Protein AF-A9U7G7-F1 (afdb_monomer_lite)

Foldseek 3Di:
DVVVQVPDPDNDQEEEADQDDDPDPHHYDHDDPCLVPPPVVVVVVVVVVVVLLCCQQPPVCVVVVLQPCNPCVLDPDPSNLVSCAVVNDDPVDDLVPCPVRYDPVSNVVVCVVVVHDDDDDDDDDDPPPPPDPDDDDDDDPQPPPDADAFDKFKWAFQAADPPQWTFIATPNHTDIAHEPDDDDHRDIFIWGWHDQDPVRGIYTYGDDPDPPDDDPPCVVVVVVPDDDDPDDDDDDDDDD

Secondary structure (DSSP, 8-state):
-HHHHHT-SS--S-EEEES---SSSS-EEEETTHHHH-HHHHHHHHHHHHHHHHHIIIIIHHHSGGG-HHHHTT---HHHHHHHHHH---TTS-GGGGGGTS-HHHHHHHHHHTT-----------GGGGS--S------------PPTT-EEEEEEEEE-STTEEEEEETTEEEEEEESS---TT-EEEEEEPPPPTTS--EEEEPP--S------HHHHHTTT---------------

Radius of gyration: 27.21 Å; chains: 1; bounding box: 77×76×52 Å

InterPro domains:
  IPR012337 Ribonuclease H-like superfamily [SSF53098] (1-97)
  IPR022898 Ribonuclease HII [cd07182] (1-98)
  IPR024567 Ribonuclease HII/HIII domain [PF01351] (1-97)
  IPR024567 Ribonuclease HII/HIII domain [PS51975] (1-109)
  IPR036397 Ribonuclease H superfamily [G3DSA:3.30.420.10] (1-129)

Organism: Physcomitrium patens (NCBI:txid3218)

Sequence (240 aa):
MKQAVESLGVRPCHLLVDAETVDLDFPQTAIIHGDAVSQSIGAASILAKVTRDRLCKEIWDLHYPAYGIAVHKGYATRHHRSMLIEHGPSPLHRRSFLGKILPEEQLALTTEKLGLKRAEAVTTMNIGSLIKLIGDVQPAASRTLELRPGQTVRAQVVELMGDNEALLQIGGTQLVAKLETPLKQGQTAVLQVQSETADGKLVLKRQEPGKTASEPTDEVWKSLGLKFGVGGKEQAGQAL

pLDDT: mean 71.06, std 24.43, range [27.16, 98.25]

Structure (mmCIF, N/CA/C/O backbone):
data_AF-A9U7G7-F1
#
_entry.id   AF-A9U7G7-F1
#
loop_
_atom_site.group_PDB
_atom_site.id
_atom_site.type_symbol
_atom_site.label_atom_id
_atom_site.label_alt_id
_atom_site.label_comp_id
_atom_site.label_asym_id
_atom_site.label_entity_id
_atom_site.label_seq_id
_atom_site.pdbx_PDB_ins_code
_atom_site.Cartn_x
_atom_site.Cartn_y
_atom_site.Cartn_z
_atom_site.occupancy
_atom_site.B_iso_or_equiv
_atom_site.auth_seq_id
_atom_site.auth_comp_id
_atom_site.auth_asym_id
_atom_site.auth_atom_id
_atom_site.pdbx_PDB_model_num
ATOM 1 N N . MET A 1 1 ? -12.297 5.042 4.469 1.00 94.44 1 MET A N 1
ATOM 2 C CA . MET A 1 1 ? -12.859 4.571 5.754 1.00 94.44 1 MET A CA 1
ATOM 3 C C . MET A 1 1 ? -14.251 5.135 5.992 1.00 94.44 1 MET A C 1
ATOM 5 O O . MET A 1 1 ? -15.166 4.332 6.046 1.00 94.44 1 MET A O 1
ATOM 9 N N . LYS A 1 2 ? -14.442 6.465 6.008 1.00 96.12 2 LYS A N 1
ATOM 10 C CA . LYS A 1 2 ? -15.763 7.123 6.122 1.00 96.12 2 LYS A CA 1
ATOM 11 C C . LYS A 1 2 ? -16.870 6.482 5.268 1.00 96.12 2 LYS A C 1
ATOM 13 O O . LYS A 1 2 ? -17.799 5.908 5.816 1.00 96.12 2 LYS A O 1
ATOM 18 N N . GLN A 1 3 ? -16.667 6.435 3.949 1.00 97.12 3 GLN A N 1
ATOM 19 C CA . GLN A 1 3 ? -17.601 5.805 3.002 1.00 97.12 3 GLN A CA 1
ATOM 20 C C . GLN A 1 3 ? -17.930 4.337 3.327 1.00 97.12 3 GLN A C 1
ATOM 22 O O . GLN A 1 3 ? -19.044 3.890 3.090 1.00 97.12 3 GLN A O 1
ATOM 27 N N . ALA A 1 4 ? -16.973 3.575 3.871 1.00 95.81 4 ALA A N 1
ATOM 28 C CA . ALA A 1 4 ? -17.207 2.177 4.226 1.00 95.81 4 ALA A CA 1
ATOM 29 C C . ALA A 1 4 ? -18.158 2.066 5.426 1.00 95.81 4 ALA A C 1
ATOM 31 O O . ALA A 1 4 ? -19.065 1.242 5.405 1.00 95.81 4 ALA A O 1
ATOM 32 N N . VAL A 1 5 ? -17.991 2.932 6.431 1.00 95.75 5 VAL A N 1
ATOM 33 C CA . VAL A 1 5 ? -18.887 2.999 7.595 1.00 95.75 5 VAL A CA 1
ATOM 34 C C . VAL A 1 5 ? -20.279 3.482 7.184 1.00 95.75 5 VAL A C 1
ATOM 36 O O . VAL A 1 5 ? -21.268 2.877 7.579 1.00 95.75 5 VAL A O 1
ATOM 39 N N . GLU A 1 6 ? -20.362 4.518 6.346 1.00 95.50 6 GLU A N 1
ATOM 40 C CA . GLU A 1 6 ? -21.634 5.055 5.833 1.00 95.50 6 GLU A CA 1
ATOM 41 C C . GLU A 1 6 ? -22.407 4.039 4.975 1.00 95.50 6 GLU A C 1
ATOM 43 O O . GLU A 1 6 ? -23.629 4.107 4.896 1.00 95.50 6 GLU A O 1
ATOM 48 N N . SER A 1 7 ? -21.712 3.077 4.359 1.00 96.12 7 SER A N 1
ATOM 49 C CA . SER A 1 7 ? -22.328 2.014 3.555 1.00 96.12 7 SER A CA 1
ATOM 50 C C . SER A 1 7 ? -22.847 0.816 4.360 1.00 96.12 7 SER A C 1
ATOM 52 O O . SER A 1 7 ? -23.431 -0.102 3.782 1.00 96.12 7 SER A O 1
ATOM 54 N N . LEU A 1 8 ? -22.621 0.777 5.678 1.00 95.38 8 LEU A N 1
ATOM 55 C CA . LEU A 1 8 ? -23.088 -0.329 6.510 1.00 95.38 8 LEU A CA 1
ATOM 56 C C . LEU A 1 8 ? -24.616 -0.310 6.622 1.00 95.38 8 LEU A C 1
ATOM 58 O O . LEU A 1 8 ? -25.218 0.702 6.966 1.00 95.38 8 LEU A O 1
ATOM 62 N N . GLY A 1 9 ? -25.247 -1.471 6.431 1.00 95.81 9 GLY A N 1
ATOM 63 C CA . GLY A 1 9 ? -26.685 -1.645 6.686 1.00 95.81 9 GLY A CA 1
ATOM 64 C C . GLY A 1 9 ? -27.063 -1.605 8.173 1.00 95.81 9 GLY A C 1
ATOM 65 O O . GLY A 1 9 ? -28.240 -1.661 8.514 1.00 95.81 9 GLY A O 1
ATOM 66 N N . VAL A 1 10 ? -26.071 -1.526 9.062 1.00 95.00 10 VAL A N 1
ATOM 67 C CA . VAL A 1 10 ? -26.237 -1.446 10.513 1.00 95.00 10 VAL A CA 1
ATOM 68 C C . VAL A 1 10 ? -25.463 -0.252 11.050 1.00 95.00 10 VAL A C 1
ATOM 70 O O . VAL A 1 10 ? -24.339 0.012 10.622 1.00 95.00 10 VAL A O 1
ATOM 73 N N . ARG A 1 11 ? -26.049 0.460 12.017 1.00 94.44 11 ARG A N 1
ATOM 74 C CA . ARG A 1 11 ? -25.380 1.579 12.683 1.00 94.44 11 ARG A CA 1
ATOM 75 C C . ARG A 1 11 ? -24.438 1.038 13.766 1.00 94.44 11 ARG A C 1
ATOM 77 O O . ARG A 1 11 ? -24.929 0.428 14.716 1.00 94.44 11 ARG A O 1
ATOM 84 N N . PRO A 1 12 ? -23.116 1.249 13.666 1.00 95.38 12 PRO A N 1
ATOM 85 C CA . PRO A 1 12 ? -22.193 0.817 14.707 1.00 95.38 12 PRO A CA 1
ATOM 86 C C . PRO A 1 12 ? -22.369 1.657 15.978 1.00 95.38 12 PRO A C 1
ATOM 88 O O . PRO A 1 12 ? -22.630 2.858 15.910 1.00 95.38 12 PRO A O 1
ATOM 91 N N . CYS A 1 13 ? -22.192 1.033 17.143 1.00 96.81 13 CYS A N 1
ATOM 92 C CA . CYS A 1 13 ? -22.158 1.746 18.426 1.00 96.81 13 CYS A CA 1
ATOM 93 C C . CYS A 1 13 ? -20.772 2.340 18.724 1.00 96.81 13 CYS A C 1
ATOM 95 O O . CYS A 1 13 ? -20.675 3.333 19.437 1.00 96.81 13 CYS A O 1
ATOM 97 N N . HIS A 1 14 ? -19.711 1.719 18.196 1.00 97.44 14 HIS A N 1
ATOM 98 C CA . HIS A 1 14 ? -18.318 2.118 18.400 1.00 97.44 14 HIS A CA 1
ATOM 99 C C . HIS A 1 14 ? -17.458 1.655 17.217 1.00 97.44 14 HIS A C 1
ATOM 101 O O . HIS A 1 14 ? -17.723 0.595 16.645 1.00 97.44 14 HIS A O 1
ATOM 107 N N . LEU A 1 15 ? -16.423 2.415 16.862 1.00 97.81 15 LEU A N 1
ATOM 108 C CA . LEU A 1 15 ? -15.467 2.083 15.803 1.00 97.81 15 LEU A CA 1
ATOM 109 C C . LEU A 1 15 ? -14.104 1.717 16.398 1.00 97.81 15 LEU A C 1
ATOM 111 O O . LEU A 1 15 ? -13.528 2.482 17.167 1.00 97.81 15 LEU A O 1
ATOM 115 N N . LEU A 1 16 ? -13.561 0.564 16.011 1.00 97.94 16 LEU A N 1
ATOM 116 C CA . LEU A 1 16 ? -12.154 0.228 16.243 1.00 97.94 16 LEU A CA 1
ATOM 117 C C . LEU A 1 16 ? -11.405 0.443 14.929 1.00 97.94 16 LEU A C 1
ATOM 119 O O . LEU A 1 16 ? -11.769 -0.160 13.918 1.00 97.94 16 LEU A O 1
ATOM 123 N N . VAL A 1 17 ? -10.400 1.315 14.932 1.00 97.69 17 VAL A N 1
ATOM 124 C CA . VAL A 1 17 ? -9.714 1.768 13.715 1.00 97.69 17 VAL A CA 1
ATOM 125 C C . VAL A 1 17 ? -8.216 1.526 13.856 1.00 97.69 17 VAL A C 1
ATOM 127 O O . VAL A 1 17 ? -7.639 1.787 14.908 1.00 97.69 17 VAL A O 1
ATOM 130 N N . ASP A 1 18 ? -7.583 1.008 12.807 1.00 97.56 18 ASP A N 1
ATOM 131 C CA . ASP A 1 18 ? -6.142 0.757 12.807 1.00 97.56 18 ASP A CA 1
ATOM 132 C C . ASP A 1 18 ? -5.365 2.072 12.656 1.00 97.56 18 ASP A C 1
ATOM 134 O O . ASP A 1 18 ? -5.430 2.715 11.610 1.00 97.56 18 ASP A O 1
ATOM 138 N N . ALA A 1 19 ? -4.676 2.465 13.729 1.00 95.00 19 ALA A N 1
ATOM 139 C CA . ALA A 1 19 ? -3.770 3.611 13.846 1.00 95.00 19 ALA A CA 1
ATOM 140 C C . ALA A 1 19 ? -4.300 4.990 13.386 1.00 95.00 19 ALA A C 1
ATOM 142 O O . ALA A 1 19 ? -3.508 5.914 13.226 1.00 95.00 19 ALA A O 1
ATOM 143 N N . GLU A 1 20 ? -5.611 5.156 13.198 1.00 95.06 20 GLU A N 1
ATOM 144 C CA . GLU A 1 20 ? -6.203 6.357 12.595 1.00 95.06 20 GLU A CA 1
ATOM 145 C C . GLU A 1 20 ? -7.554 6.728 13.219 1.00 95.06 20 GLU A C 1
ATOM 147 O O . GLU A 1 20 ? -8.201 5.918 13.885 1.00 95.06 20 GLU A O 1
ATOM 152 N N . THR A 1 21 ? -8.007 7.951 12.940 1.00 95.12 21 THR A N 1
ATOM 153 C CA . THR A 1 21 ? -9.336 8.461 13.313 1.00 95.12 21 THR A CA 1
ATOM 154 C C . THR A 1 21 ? -10.136 8.756 12.047 1.00 95.12 21 THR A C 1
ATOM 156 O O . THR A 1 21 ? -9.613 9.294 11.070 1.00 95.12 21 THR A O 1
ATOM 159 N N . VAL A 1 22 ? -11.424 8.416 12.040 1.00 95.62 22 VAL A N 1
ATOM 160 C CA . VAL A 1 22 ? -12.326 8.688 10.916 1.00 95.62 22 VAL A CA 1
ATOM 161 C C . VAL A 1 22 ? -13.169 9.923 11.225 1.00 95.62 22 VAL A C 1
ATOM 163 O O . VAL A 1 22 ? -13.717 10.041 12.318 1.00 95.62 22 VAL A O 1
ATOM 166 N N . ASP A 1 23 ? -13.301 10.822 10.246 1.00 96.06 23 ASP A N 1
ATOM 167 C CA . ASP A 1 23 ? -14.162 12.014 10.310 1.00 96.06 23 ASP A CA 1
ATOM 168 C C . ASP A 1 23 ? -15.658 11.642 10.252 1.00 96.06 23 ASP A C 1
ATOM 170 O O . ASP A 1 23 ? -16.335 11.773 9.224 1.00 96.06 23 ASP A O 1
ATOM 174 N N . LEU A 1 24 ? -16.141 11.080 11.357 1.00 95.00 24 LEU A N 1
ATOM 175 C CA . LEU A 1 24 ? -17.515 10.673 11.604 1.00 95.00 24 LEU A CA 1
ATOM 176 C C . LEU A 1 24 ? -17.861 10.867 13.082 1.00 95.00 24 LEU A C 1
ATOM 178 O O . LEU A 1 24 ? -17.028 10.648 13.961 1.00 95.00 24 LEU A O 1
ATOM 182 N N . ASP A 1 25 ? -19.126 11.187 13.342 1.00 94.12 25 ASP A N 1
ATOM 183 C CA . ASP A 1 25 ? -19.669 11.338 14.692 1.00 94.12 25 ASP A CA 1
ATOM 184 C C . ASP A 1 25 ? -20.064 9.974 15.293 1.00 94.12 25 ASP A C 1
ATOM 186 O O . ASP A 1 25 ? -21.238 9.637 15.466 1.00 94.12 25 ASP A O 1
ATOM 190 N N . PHE A 1 26 ? -19.053 9.137 15.536 1.00 95.00 26 PHE A N 1
ATOM 191 C CA . PHE A 1 26 ? -19.177 7.886 16.279 1.00 95.00 26 PHE A CA 1
ATOM 192 C C . PHE A 1 26 ? -18.112 7.817 17.374 1.00 95.00 26 PHE A C 1
ATOM 194 O O . PHE A 1 26 ? -16.972 8.239 17.148 1.00 95.00 26 PHE A O 1
ATOM 201 N N . PRO A 1 27 ? -18.429 7.201 18.528 1.00 97.62 27 PRO A N 1
ATOM 202 C CA . PRO A 1 27 ? -17.408 6.758 19.465 1.00 97.62 27 PRO A CA 1
ATOM 203 C C . PRO A 1 27 ? -16.374 5.898 18.734 1.00 97.62 27 PRO A C 1
ATOM 205 O O . PRO A 1 27 ? -16.735 4.969 18.008 1.00 97.62 27 PRO A O 1
ATOM 208 N N . GLN A 1 28 ? -15.093 6.227 18.880 1.00 97.88 28 GLN A N 1
ATOM 209 C CA . GLN A 1 28 ? -14.031 5.540 18.154 1.00 97.88 28 GLN A CA 1
ATOM 210 C C . GLN A 1 28 ? -12.755 5.401 18.977 1.00 97.88 28 GLN A C 1
ATOM 212 O O . GLN A 1 28 ? -12.435 6.240 19.818 1.00 97.88 28 GLN A O 1
ATOM 217 N N . THR A 1 29 ? -12.023 4.320 18.724 1.00 97.94 29 THR A N 1
ATOM 218 C CA . THR A 1 29 ? -10.725 4.034 19.333 1.00 97.94 29 THR A CA 1
ATOM 219 C C . THR A 1 29 ? -9.731 3.670 18.241 1.00 97.94 29 THR A C 1
ATOM 221 O O . THR A 1 29 ? -9.904 2.664 17.550 1.00 97.94 29 THR A O 1
ATOM 224 N N . ALA A 1 30 ? -8.685 4.486 18.115 1.00 97.62 30 ALA A N 1
ATOM 225 C CA . ALA A 1 30 ? -7.526 4.178 17.292 1.00 97.62 30 ALA A CA 1
ATOM 226 C C . ALA A 1 30 ? -6.633 3.170 18.029 1.00 97.62 30 ALA A C 1
ATOM 228 O O . ALA A 1 30 ? -6.291 3.368 19.196 1.00 97.62 30 ALA A O 1
ATOM 229 N N . ILE A 1 31 ? -6.261 2.085 17.355 1.00 97.50 31 ILE A N 1
ATOM 230 C CA . ILE A 1 31 ? -5.427 1.016 17.904 1.00 97.50 31 ILE A CA 1
ATOM 231 C C . ILE A 1 31 ? -4.201 0.866 17.013 1.00 97.50 31 ILE A C 1
ATOM 233 O O . ILE A 1 31 ? -4.330 0.577 15.829 1.00 97.50 31 ILE A O 1
ATOM 237 N N . ILE A 1 32 ? -3.012 1.061 17.577 1.00 96.94 32 ILE A N 1
ATOM 238 C CA . ILE A 1 32 ? -1.748 0.837 16.868 1.00 96.94 32 ILE A CA 1
ATOM 239 C C . ILE A 1 32 ? -1.571 -0.670 16.653 1.00 96.94 32 ILE A C 1
ATOM 241 O O . ILE A 1 32 ? -1.710 -1.434 17.608 1.00 96.94 32 ILE A O 1
ATOM 245 N N . HIS A 1 33 ? -1.250 -1.086 15.422 1.00 95.56 33 HIS A N 1
ATOM 246 C CA . HIS A 1 33 ? -1.197 -2.504 15.032 1.00 95.56 33 HIS A CA 1
ATOM 247 C C . HIS A 1 33 ? -2.520 -3.224 15.327 1.00 95.56 33 HIS A C 1
ATOM 249 O O . HIS A 1 33 ? -2.549 -4.332 15.869 1.00 95.56 33 HIS A O 1
ATOM 255 N N . GLY A 1 34 ? -3.633 -2.553 15.019 1.00 95.88 34 GLY A N 1
ATOM 256 C CA . GLY A 1 34 ? -4.974 -3.003 15.362 1.00 95.88 34 GLY A CA 1
ATOM 257 C C . GLY A 1 34 ? -5.314 -4.365 14.765 1.00 95.88 34 GLY A C 1
ATOM 258 O O . GLY A 1 34 ? -6.037 -5.143 15.383 1.00 95.88 34 GLY A O 1
ATOM 259 N N . ASP A 1 35 ? -4.760 -4.682 13.599 1.00 96.06 35 ASP A N 1
ATOM 260 C CA . ASP A 1 35 ? -4.931 -5.958 12.908 1.00 96.06 35 ASP A CA 1
ATOM 261 C C . ASP A 1 35 ? -4.357 -7.160 13.675 1.00 96.06 35 ASP A C 1
ATOM 263 O O . ASP A 1 35 ? -4.907 -8.258 13.583 1.00 96.06 35 ASP A O 1
ATOM 267 N N . ALA A 1 36 ? -3.306 -6.956 14.471 1.00 96.44 36 ALA A N 1
ATOM 268 C CA . ALA A 1 36 ? -2.686 -7.991 15.293 1.00 96.44 36 ALA A CA 1
ATOM 269 C C . ALA A 1 36 ? -3.409 -8.226 16.631 1.00 96.44 36 ALA A C 1
ATOM 271 O O . ALA A 1 36 ? -3.267 -9.296 17.223 1.00 96.44 36 ALA A O 1
ATOM 272 N N . VAL A 1 37 ? -4.169 -7.241 17.122 1.00 95.88 37 VAL A N 1
ATOM 273 C CA . VAL A 1 37 ? -4.748 -7.261 18.481 1.00 95.88 37 VAL A CA 1
ATOM 274 C C . VAL A 1 37 ? -6.277 -7.303 18.513 1.00 95.88 37 VAL A C 1
ATOM 276 O O . VAL A 1 37 ? -6.856 -7.742 19.503 1.00 95.88 37 VAL A O 1
ATOM 279 N N . SER A 1 38 ? -6.954 -6.874 17.446 1.00 97.94 38 SER A N 1
ATOM 280 C CA . SER A 1 38 ? -8.414 -6.851 17.342 1.00 97.94 38 SER A CA 1
ATOM 281 C C . SER A 1 38 ? -8.884 -7.753 16.211 1.00 97.94 38 SER A C 1
ATOM 283 O O . SER A 1 38 ? -8.572 -7.527 15.043 1.00 97.94 38 SER A O 1
ATOM 285 N N . GLN A 1 39 ? -9.715 -8.743 16.544 1.00 98.12 39 GLN A N 1
ATOM 286 C CA . GLN A 1 39 ? -10.292 -9.659 15.555 1.00 98.12 39 GLN A CA 1
ATOM 287 C C . GLN A 1 39 ? -11.123 -8.917 14.499 1.00 98.12 39 GLN A C 1
ATOM 289 O O . GLN A 1 39 ? -11.057 -9.256 13.319 1.00 98.12 39 GLN A O 1
ATOM 294 N N . SER A 1 40 ? -11.860 -7.875 14.897 1.00 97.31 40 SER A N 1
ATOM 295 C CA . SER A 1 40 ? -12.667 -7.067 13.976 1.00 97.31 40 SER A CA 1
ATOM 296 C C . SER A 1 40 ? -11.800 -6.280 12.992 1.00 97.31 40 SER A C 1
ATOM 298 O O . SER A 1 40 ? -12.120 -6.230 11.804 1.00 97.31 40 SER A O 1
ATOM 300 N N . ILE A 1 41 ? -10.685 -5.703 13.460 1.00 98.12 41 ILE A N 1
ATOM 301 C CA . ILE A 1 41 ? -9.737 -5.000 12.583 1.00 98.12 41 ILE A CA 1
ATOM 302 C C . ILE A 1 41 ? -9.037 -6.008 11.667 1.00 98.12 41 ILE A C 1
ATOM 304 O O . ILE A 1 41 ? -8.998 -5.797 10.458 1.00 98.12 41 ILE A O 1
ATOM 308 N N . GLY A 1 42 ? -8.567 -7.139 12.201 1.00 98.12 42 GLY A N 1
ATOM 309 C CA . GLY A 1 42 ? -7.952 -8.205 11.408 1.00 98.12 42 GLY A CA 1
ATOM 310 C C . GLY A 1 42 ? -8.875 -8.720 10.296 1.00 98.12 42 GLY A C 1
ATOM 311 O O . GLY A 1 42 ? -8.460 -8.827 9.140 1.00 98.12 42 GLY A O 1
ATOM 312 N N . ALA A 1 43 ? -10.155 -8.956 10.603 1.00 98.19 43 ALA A N 1
ATOM 313 C CA . ALA A 1 43 ? -11.157 -9.348 9.613 1.00 98.19 43 ALA A CA 1
ATOM 314 C C . ALA A 1 43 ? -11.349 -8.276 8.523 1.00 98.19 43 ALA A C 1
ATOM 316 O O . ALA A 1 43 ? -11.353 -8.600 7.332 1.00 98.19 43 ALA A O 1
ATOM 317 N N . ALA A 1 44 ? -11.448 -6.998 8.904 1.00 97.31 44 ALA A N 1
ATOM 318 C CA . ALA A 1 44 ? -11.553 -5.891 7.955 1.00 97.31 44 ALA A CA 1
ATOM 319 C C . ALA A 1 44 ? -10.310 -5.779 7.049 1.00 97.31 44 ALA A C 1
ATOM 321 O O . ALA A 1 44 ? -10.450 -5.604 5.835 1.00 97.31 44 ALA A O 1
ATOM 322 N N . SER A 1 45 ? -9.105 -5.952 7.601 1.00 97.94 45 SER A N 1
ATOM 323 C CA . SER A 1 45 ? -7.838 -5.932 6.858 1.00 97.94 45 SER A CA 1
ATOM 324 C C . SER A 1 45 ? -7.754 -7.052 5.819 1.00 97.94 45 SER A C 1
ATOM 326 O O . SER A 1 45 ? -7.359 -6.803 4.674 1.00 97.94 45 SER A O 1
ATOM 328 N N . ILE A 1 46 ? -8.192 -8.269 6.164 1.00 98.19 46 ILE A N 1
ATOM 329 C CA . ILE A 1 46 ? -8.263 -9.399 5.223 1.00 98.19 46 ILE A CA 1
ATOM 330 C C . ILE A 1 46 ? -9.226 -9.079 4.078 1.00 98.19 46 ILE A C 1
ATOM 332 O O . ILE A 1 46 ? -8.850 -9.201 2.909 1.00 98.19 46 ILE A O 1
ATOM 336 N N . LEU A 1 47 ? -10.445 -8.625 4.392 1.00 97.94 47 LEU A N 1
ATOM 337 C CA . LEU A 1 47 ? -11.444 -8.274 3.379 1.00 97.94 47 LEU A CA 1
ATOM 338 C C . LEU A 1 47 ? -10.931 -7.177 2.442 1.00 97.94 47 LEU A C 1
ATOM 340 O O . LEU A 1 47 ? -11.035 -7.314 1.220 1.00 97.94 47 LEU A O 1
ATOM 344 N N . ALA A 1 48 ? -10.323 -6.124 2.989 1.00 97.19 48 ALA A N 1
ATOM 345 C CA . ALA A 1 48 ? -9.750 -5.039 2.204 1.00 97.19 48 ALA A CA 1
ATOM 346 C C . ALA A 1 48 ? -8.628 -5.537 1.277 1.00 97.19 48 ALA A C 1
ATOM 348 O O . ALA A 1 48 ? -8.624 -5.223 0.083 1.00 97.19 48 ALA A O 1
ATOM 349 N N . LYS A 1 49 ? -7.697 -6.352 1.792 1.00 97.44 49 LYS A N 1
ATOM 350 C CA . LYS A 1 49 ? -6.565 -6.882 1.020 1.00 97.44 49 LYS A CA 1
ATOM 351 C C . LYS A 1 49 ? -7.018 -7.800 -0.108 1.00 97.44 49 LYS A C 1
ATOM 353 O O . LYS A 1 49 ? -6.603 -7.595 -1.249 1.00 97.44 49 LYS A O 1
ATOM 358 N N . VAL A 1 50 ? -7.861 -8.785 0.201 1.00 98.25 50 VAL A N 1
ATOM 359 C CA . VAL A 1 50 ? -8.359 -9.766 -0.775 1.00 98.25 50 VAL A CA 1
ATOM 360 C C . VAL A 1 50 ? -9.159 -9.062 -1.866 1.00 98.25 50 VAL A C 1
ATOM 362 O O . VAL A 1 50 ? -8.934 -9.314 -3.049 1.00 98.25 50 VAL A O 1
ATOM 365 N N . THR A 1 51 ? -10.028 -8.122 -1.487 1.00 97.81 51 THR A N 1
ATOM 366 C CA . THR A 1 51 ? -10.818 -7.340 -2.446 1.00 97.81 51 THR A CA 1
ATOM 367 C C . THR A 1 51 ? -9.915 -6.511 -3.355 1.00 97.81 51 THR A C 1
ATOM 369 O O . THR A 1 51 ? -10.037 -6.592 -4.576 1.00 97.81 51 THR A O 1
ATOM 372 N N . ARG A 1 52 ? -8.951 -5.766 -2.797 1.00 98.00 52 ARG A N 1
ATOM 373 C CA . ARG A 1 52 ? -8.008 -4.963 -3.591 1.00 98.00 52 ARG A CA 1
ATOM 374 C C . ARG A 1 52 ? -7.202 -5.826 -4.557 1.00 98.00 52 ARG A C 1
ATOM 376 O O . ARG A 1 52 ? -7.046 -5.472 -5.720 1.00 98.00 52 ARG A O 1
ATOM 383 N N . ASP A 1 53 ? -6.673 -6.948 -4.087 1.00 97.88 53 ASP A N 1
ATOM 384 C CA . ASP A 1 53 ? -5.841 -7.821 -4.910 1.00 97.88 53 ASP A CA 1
ATOM 385 C C . ASP A 1 53 ? -6.625 -8.485 -6.047 1.00 97.88 53 ASP A C 1
ATOM 387 O O . ASP A 1 53 ? -6.043 -8.701 -7.118 1.00 97.88 53 ASP A O 1
ATOM 391 N N . ARG A 1 54 ? -7.919 -8.765 -5.824 1.00 97.94 54 ARG A N 1
ATOM 392 C CA . ARG A 1 54 ? -8.865 -9.207 -6.853 1.00 97.94 54 ARG A CA 1
ATOM 393 C C . ARG A 1 54 ? -9.086 -8.115 -7.896 1.00 97.94 54 ARG A C 1
ATOM 395 O O . ARG A 1 54 ? -8.878 -8.381 -9.073 1.00 97.94 54 ARG A O 1
ATOM 402 N N . LEU A 1 55 ? -9.390 -6.881 -7.478 1.00 97.00 55 LEU A N 1
ATOM 403 C CA . LEU A 1 55 ? -9.550 -5.735 -8.390 1.00 97.00 55 LEU A CA 1
ATOM 404 C C . LEU A 1 55 ? -8.298 -5.501 -9.245 1.00 97.00 55 LEU A C 1
ATOM 406 O O . LEU A 1 55 ? -8.410 -5.311 -10.455 1.00 97.00 55 LEU A O 1
ATOM 410 N N . CYS A 1 56 ? -7.108 -5.584 -8.639 1.00 96.50 56 CYS A N 1
ATOM 411 C CA . CYS A 1 56 ? -5.841 -5.499 -9.362 1.00 96.50 56 CYS A CA 1
ATOM 412 C C . CYS A 1 56 ? -5.749 -6.539 -10.480 1.00 96.50 56 CYS A C 1
ATOM 414 O O . CYS A 1 56 ? -5.306 -6.198 -11.566 1.00 96.50 56 CYS A O 1
ATOM 416 N N . LYS A 1 57 ? -6.124 -7.795 -10.205 1.00 95.25 57 LYS A N 1
ATOM 417 C CA . LYS A 1 57 ? -5.964 -8.918 -11.137 1.00 95.25 57 LYS A CA 1
ATOM 418 C C . LYS A 1 57 ? -7.049 -8.953 -12.213 1.00 95.25 57 LYS A C 1
ATOM 420 O O . LYS A 1 57 ? -6.743 -9.190 -13.370 1.00 95.25 57 LYS A O 1
ATOM 425 N N . GLU A 1 58 ? -8.303 -8.780 -11.819 1.00 94.94 58 GLU A N 1
ATOM 426 C CA . GLU A 1 58 ? -9.458 -9.078 -12.673 1.00 94.94 58 GLU A CA 1
ATOM 427 C C . GLU A 1 58 ? -9.960 -7.857 -13.441 1.00 94.94 58 GLU A C 1
ATOM 429 O O . GLU A 1 58 ? -10.589 -8.012 -14.481 1.00 94.94 58 GLU A O 1
ATOM 434 N N . ILE A 1 59 ? -9.681 -6.648 -12.945 1.00 93.81 59 ILE A N 1
ATOM 435 C CA . ILE A 1 59 ? -10.198 -5.412 -13.537 1.00 93.81 59 ILE A CA 1
ATOM 436 C C . ILE A 1 59 ? -9.046 -4.531 -14.010 1.00 93.81 59 ILE A C 1
ATOM 438 O O . ILE A 1 59 ? -8.923 -4.241 -15.196 1.00 93.81 59 ILE A O 1
ATOM 442 N N . TRP A 1 60 ? -8.174 -4.092 -13.103 1.00 95.38 60 TRP A N 1
ATOM 443 C CA . TRP A 1 60 ? -7.191 -3.059 -13.438 1.00 95.38 60 TRP A CA 1
ATOM 444 C C . TRP A 1 60 ? -6.111 -3.541 -14.399 1.00 95.38 60 TRP A C 1
ATOM 446 O O . TRP A 1 60 ? -5.740 -2.785 -15.290 1.00 95.38 60 TRP A O 1
ATOM 456 N N . ASP A 1 61 ? -5.641 -4.779 -14.262 1.00 95.12 61 ASP A N 1
ATOM 457 C CA . ASP A 1 61 ? -4.664 -5.346 -15.196 1.00 95.12 61 ASP A CA 1
ATOM 458 C C . ASP A 1 61 ? -5.243 -5.500 -16.609 1.00 95.12 61 ASP A C 1
ATOM 460 O O . ASP A 1 61 ? -4.570 -5.184 -17.580 1.00 95.12 61 ASP A O 1
ATOM 464 N N . LEU A 1 62 ? -6.524 -5.870 -16.733 1.00 91.75 62 LEU A N 1
ATOM 465 C CA . LEU A 1 62 ? -7.199 -5.967 -18.031 1.00 91.75 62 LEU A CA 1
ATOM 466 C C . LEU A 1 62 ? -7.323 -4.600 -18.720 1.00 91.75 62 LEU A C 1
ATOM 468 O O . LEU A 1 62 ? -7.132 -4.491 -19.928 1.00 91.75 62 LEU A O 1
ATOM 472 N N . HIS A 1 63 ? -7.630 -3.550 -17.954 1.00 91.06 63 HIS A N 1
ATOM 473 C CA . HIS A 1 63 ? -7.734 -2.188 -18.484 1.00 91.06 63 HIS A CA 1
ATOM 474 C C . HIS A 1 63 ? -6.372 -1.536 -18.760 1.00 91.06 63 HIS A C 1
ATOM 476 O O . HIS A 1 63 ? -6.286 -0.637 -19.595 1.00 91.06 63 HIS A O 1
ATOM 482 N N . TYR A 1 64 ? -5.315 -1.966 -18.066 1.00 92.62 64 TYR A N 1
ATOM 483 C CA . TYR A 1 64 ? -3.973 -1.387 -18.148 1.00 92.62 64 TYR A CA 1
ATOM 484 C C . TYR A 1 64 ? -2.896 -2.487 -18.241 1.00 92.62 64 TYR A C 1
ATOM 486 O O . TYR A 1 64 ? -2.022 -2.568 -17.370 1.00 92.62 64 TYR A O 1
ATOM 494 N N . PRO A 1 65 ? -2.916 -3.315 -19.305 1.00 91.00 65 PRO A N 1
ATOM 495 C CA . PRO A 1 65 ? -2.116 -4.543 -19.390 1.00 91.00 65 PRO A CA 1
ATOM 496 C C . PRO A 1 65 ? -0.610 -4.286 -19.459 1.00 91.00 65 PRO A C 1
ATOM 498 O O . PRO A 1 65 ? 0.186 -5.130 -19.059 1.00 91.00 65 PRO A O 1
ATOM 501 N N . ALA A 1 66 ? -0.211 -3.098 -19.914 1.00 90.94 66 ALA A N 1
ATOM 502 C CA . ALA A 1 66 ? 1.188 -2.715 -20.041 1.00 90.94 66 ALA A CA 1
ATOM 503 C C . ALA A 1 66 ? 1.922 -2.591 -18.693 1.00 90.94 66 ALA A C 1
ATOM 505 O O . ALA A 1 66 ? 3.142 -2.565 -18.674 1.00 90.94 66 ALA A O 1
ATOM 506 N N . TYR A 1 67 ? 1.219 -2.494 -17.559 1.00 91.19 67 TYR A N 1
ATOM 507 C CA . TYR A 1 67 ? 1.860 -2.161 -16.280 1.00 91.19 67 TYR A CA 1
ATOM 508 C C . TYR A 1 67 ? 2.152 -3.370 -15.383 1.00 91.19 67 TYR A C 1
ATOM 510 O O . T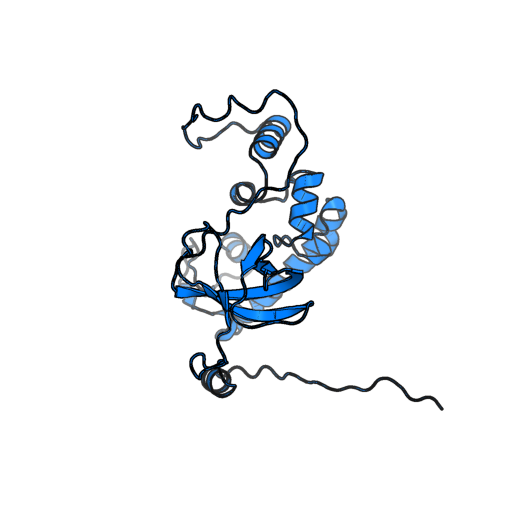YR A 1 67 ? 3.007 -3.251 -14.511 1.00 91.19 67 TYR A O 1
ATOM 518 N N . GLY A 1 68 ? 1.479 -4.514 -15.570 1.00 94.06 68 GLY A N 1
ATOM 519 C CA . GLY A 1 68 ? 1.665 -5.712 -14.734 1.00 94.06 68 GLY A CA 1
ATOM 520 C C . GLY A 1 68 ? 1.049 -5.614 -13.327 1.00 94.06 68 GLY A C 1
ATOM 521 O O . GLY A 1 68 ? 1.548 -6.219 -12.364 1.00 94.06 68 GLY A O 1
ATOM 522 N N . ILE A 1 69 ? -0.047 -4.860 -13.186 1.00 96.00 69 ILE A N 1
ATOM 523 C CA . ILE A 1 69 ? -0.734 -4.557 -11.918 1.00 96.00 69 ILE A CA 1
ATOM 524 C C . ILE A 1 69 ? -1.200 -5.835 -11.212 1.00 96.00 69 ILE A C 1
ATOM 526 O O . ILE A 1 69 ? -1.174 -5.895 -9.975 1.00 96.00 69 ILE A O 1
ATOM 530 N N . ALA A 1 70 ? -1.566 -6.881 -11.956 1.00 95.88 70 ALA A N 1
ATOM 531 C CA . ALA A 1 70 ? -1.955 -8.171 -11.393 1.00 95.88 70 ALA A CA 1
ATOM 532 C C . ALA A 1 70 ? -0.864 -8.785 -10.505 1.00 95.88 70 ALA A C 1
ATOM 534 O O . ALA A 1 70 ? -1.195 -9.478 -9.542 1.00 95.88 70 ALA A O 1
ATOM 535 N N . VAL A 1 71 ? 0.413 -8.508 -10.775 1.00 95.06 71 VAL A N 1
ATOM 536 C CA . VAL A 1 71 ? 1.545 -9.063 -10.025 1.00 95.06 71 VAL A CA 1
ATOM 537 C C . VAL A 1 71 ? 1.890 -8.168 -8.840 1.00 95.06 71 VAL A C 1
ATOM 539 O O . VAL A 1 71 ? 1.806 -8.589 -7.688 1.00 95.06 71 VAL A O 1
ATOM 542 N N . HIS A 1 72 ? 2.240 -6.909 -9.102 1.00 96.62 72 HIS A N 1
ATOM 543 C CA . HIS A 1 72 ? 2.787 -6.020 -8.075 1.00 96.62 72 HIS A CA 1
ATOM 544 C C . HIS A 1 72 ? 1.734 -5.160 -7.368 1.00 96.62 72 HIS A C 1
ATOM 546 O O . HIS A 1 72 ? 2.093 -4.360 -6.510 1.00 96.62 72 HIS A O 1
ATOM 552 N N . LYS A 1 73 ? 0.447 -5.266 -7.713 1.00 97.06 73 LYS A N 1
ATOM 553 C CA . LYS A 1 73 ? -0.675 -4.604 -7.016 1.00 97.06 73 LYS A CA 1
ATOM 554 C C . LYS A 1 73 ? -0.535 -3.079 -6.882 1.00 97.06 73 LYS A C 1
ATOM 556 O O . LYS A 1 73 ? -1.002 -2.494 -5.909 1.00 97.06 73 LYS A O 1
ATOM 561 N N . GLY A 1 74 ? 0.156 -2.443 -7.828 1.00 94.06 74 GLY A N 1
ATOM 562 C CA . GLY A 1 74 ? 0.450 -1.005 -7.810 1.00 94.06 74 GLY A CA 1
ATOM 563 C C . GLY A 1 74 ? 1.681 -0.576 -6.994 1.00 94.06 74 GLY A C 1
ATOM 564 O O . GLY A 1 74 ? 2.022 0.603 -7.017 1.00 94.06 74 GLY A O 1
ATOM 565 N N . TYR A 1 75 ? 2.402 -1.486 -6.324 1.00 94.81 75 TYR A N 1
ATOM 566 C CA . TYR A 1 75 ? 3.667 -1.141 -5.655 1.00 94.81 75 TYR A CA 1
ATOM 567 C C . TYR A 1 75 ? 4.750 -0.741 -6.670 1.00 94.81 75 TYR A C 1
ATOM 569 O O . TYR A 1 75 ? 4.794 -1.267 -7.782 1.00 94.81 75 TYR A O 1
ATOM 577 N N . ALA A 1 76 ? 5.640 0.179 -6.287 1.00 92.19 76 ALA A N 1
ATOM 578 C CA . ALA A 1 76 ? 6.689 0.748 -7.143 1.00 92.19 76 ALA A CA 1
ATOM 579 C C . ALA A 1 76 ? 7.895 -0.199 -7.341 1.00 92.19 76 ALA A C 1
ATOM 581 O O . ALA A 1 76 ? 9.048 0.137 -7.055 1.00 92.19 76 ALA A O 1
ATOM 582 N N . THR A 1 77 ? 7.632 -1.414 -7.826 1.00 94.44 77 THR A N 1
ATOM 583 C CA . THR A 1 77 ? 8.669 -2.397 -8.170 1.00 94.44 77 THR A CA 1
ATOM 584 C C . THR A 1 77 ? 9.553 -1.888 -9.312 1.00 94.44 77 THR A C 1
ATOM 586 O O . THR A 1 77 ? 9.253 -0.885 -9.961 1.00 94.44 77 THR A O 1
ATOM 589 N N . ARG A 1 78 ? 10.685 -2.556 -9.571 1.00 92.19 78 ARG A N 1
ATOM 590 C CA . ARG A 1 78 ? 11.527 -2.228 -10.736 1.00 92.19 78 ARG A CA 1
ATOM 591 C C . ARG A 1 78 ? 10.722 -2.308 -12.039 1.00 92.19 78 ARG A C 1
ATOM 593 O O . ARG A 1 78 ? 10.798 -1.379 -12.829 1.00 92.19 78 ARG A O 1
ATOM 600 N N . HIS A 1 79 ? 9.933 -3.370 -12.204 1.00 91.31 79 HIS A N 1
ATOM 601 C CA . HIS A 1 79 ? 9.093 -3.572 -13.383 1.00 91.31 79 HIS A CA 1
ATOM 602 C C . HIS A 1 79 ? 8.018 -2.485 -13.525 1.00 91.31 79 HIS A C 1
ATOM 604 O O . HIS A 1 79 ? 7.874 -1.887 -14.584 1.00 91.31 79 HIS A O 1
ATOM 610 N N . HIS A 1 80 ? 7.323 -2.141 -12.437 1.00 95.00 80 HIS A N 1
ATOM 611 C CA . HIS A 1 80 ? 6.292 -1.106 -12.501 1.00 95.00 80 HIS A CA 1
ATOM 612 C C . HIS A 1 80 ? 6.876 0.261 -12.893 1.00 95.00 80 HIS A C 1
ATOM 614 O O . HIS A 1 80 ? 6.302 0.989 -13.698 1.00 95.00 80 HIS A O 1
ATOM 620 N N . ARG A 1 81 ? 8.061 0.594 -12.366 1.00 91.12 81 ARG A N 1
ATOM 621 C CA . ARG A 1 81 ? 8.770 1.828 -12.725 1.00 91.12 81 ARG A CA 1
ATOM 622 C C . ARG A 1 81 ? 9.241 1.836 -14.178 1.00 91.12 81 ARG A C 1
ATOM 624 O O . ARG A 1 81 ? 9.142 2.881 -14.806 1.00 91.12 81 ARG A O 1
ATOM 631 N N . SER A 1 82 ? 9.722 0.712 -14.717 1.00 90.38 82 SER A N 1
ATOM 632 C CA . SER A 1 82 ? 10.105 0.656 -16.134 1.00 90.38 82 SER A CA 1
ATOM 633 C C . SER A 1 82 ? 8.900 0.872 -17.047 1.00 90.38 82 SER A C 1
ATOM 635 O O . SER A 1 82 ? 8.986 1.692 -17.952 1.00 90.38 82 SER A O 1
ATOM 637 N N . MET A 1 83 ? 7.757 0.247 -16.743 1.00 91.25 83 MET A N 1
ATOM 638 C CA . MET A 1 83 ? 6.524 0.436 -17.520 1.00 91.25 83 MET A CA 1
ATOM 639 C C . MET A 1 83 ? 5.984 1.869 -17.413 1.00 91.25 83 MET A C 1
ATOM 641 O O . MET A 1 83 ? 5.471 2.415 -18.383 1.00 91.25 83 MET A O 1
ATOM 645 N N . LEU A 1 84 ? 6.150 2.517 -16.256 1.00 90.44 84 LEU A N 1
ATOM 646 C CA . LEU A 1 84 ? 5.831 3.935 -16.074 1.00 90.44 84 LEU A CA 1
ATOM 647 C C . LEU A 1 84 ? 6.700 4.866 -16.926 1.00 90.44 84 LEU A C 1
ATOM 649 O O . LEU A 1 84 ? 6.190 5.862 -17.430 1.00 90.44 84 LEU A O 1
ATOM 653 N N . ILE A 1 85 ? 7.991 4.567 -17.074 1.00 86.69 85 ILE A N 1
ATOM 654 C CA . ILE A 1 85 ? 8.909 5.350 -17.915 1.00 86.69 85 ILE A CA 1
ATOM 655 C C . ILE A 1 85 ? 8.595 5.129 -19.399 1.00 86.69 85 ILE A C 1
ATOM 657 O O . ILE A 1 85 ? 8.633 6.078 -20.177 1.00 86.69 85 ILE A O 1
ATOM 661 N N . GLU A 1 86 ? 8.274 3.893 -19.780 1.00 87.56 86 GLU A N 1
ATOM 662 C CA . GLU A 1 86 ? 8.010 3.498 -21.165 1.00 87.56 86 GLU A CA 1
ATOM 663 C C . GLU A 1 86 ? 6.645 3.986 -21.670 1.00 87.56 86 GLU A C 1
ATOM 665 O O . GLU A 1 86 ? 6.555 4.615 -22.722 1.00 87.56 86 GLU A O 1
ATOM 670 N N . HIS A 1 87 ? 5.579 3.743 -20.906 1.00 86.50 87 HIS A N 1
ATOM 671 C CA . HIS A 1 87 ? 4.202 4.034 -21.316 1.00 86.50 87 HIS A CA 1
ATOM 672 C C . HIS A 1 87 ? 3.639 5.327 -20.713 1.00 86.50 87 HIS A C 1
ATOM 674 O O . HIS A 1 87 ? 2.538 5.754 -21.067 1.00 86.50 87 HIS A O 1
ATOM 680 N N . GLY A 1 88 ? 4.372 5.962 -19.798 1.00 87.69 88 GLY A N 1
ATOM 681 C CA . GLY A 1 88 ? 3.864 7.066 -18.991 1.00 87.69 88 GLY A CA 1
ATOM 682 C C . GLY A 1 88 ? 2.877 6.601 -17.905 1.00 87.69 88 GLY A C 1
ATOM 683 O O . GLY A 1 88 ? 2.532 5.423 -17.815 1.00 87.69 88 GLY A O 1
ATOM 684 N N . PRO A 1 89 ? 2.397 7.508 -17.041 1.00 91.00 89 PRO A N 1
ATOM 685 C CA . PRO A 1 89 ? 1.393 7.220 -16.027 1.00 91.00 89 PRO A CA 1
ATOM 686 C C . PRO A 1 89 ? -0.017 7.078 -16.606 1.00 91.00 89 PRO A C 1
ATOM 688 O O . PRO A 1 89 ? -0.510 7.940 -17.330 1.00 91.00 89 PRO A O 1
ATOM 691 N N . SER A 1 90 ? -0.707 6.019 -16.192 1.00 89.06 90 SER A N 1
ATOM 692 C CA . SER A 1 90 ? -2.140 5.837 -16.440 1.00 89.06 90 SER A CA 1
ATOM 693 C C . SER A 1 90 ? -3.017 6.652 -15.468 1.00 89.06 90 SER A C 1
ATOM 695 O O . SER A 1 90 ? -2.531 7.082 -14.417 1.00 89.06 90 SER A O 1
ATOM 697 N N . PRO A 1 91 ? -4.332 6.798 -15.733 1.00 90.06 91 PRO A N 1
ATOM 698 C CA . PRO A 1 91 ? -5.279 7.425 -14.806 1.00 90.06 91 PRO A CA 1
ATOM 699 C C . PRO A 1 91 ? -5.354 6.780 -13.412 1.00 90.06 91 PRO A C 1
ATOM 701 O O . PRO A 1 91 ? -5.747 7.451 -12.462 1.00 90.06 91 PRO A O 1
ATOM 704 N N . LEU A 1 92 ? -4.963 5.507 -13.261 1.00 90.81 92 LEU A N 1
ATOM 705 C CA . LEU A 1 92 ? -4.922 4.835 -11.953 1.00 90.81 92 LEU A CA 1
ATOM 706 C C . LEU A 1 92 ? -3.745 5.287 -11.075 1.00 90.81 92 LEU A C 1
ATOM 708 O O . LEU A 1 92 ? -3.735 5.032 -9.869 1.00 90.81 92 LEU A O 1
ATOM 712 N N . HIS A 1 93 ? -2.735 5.934 -11.657 1.00 92.88 93 HIS A N 1
ATOM 713 C CA . HIS A 1 93 ? -1.546 6.332 -10.922 1.00 92.88 93 HIS A CA 1
ATOM 714 C C . HIS A 1 93 ? -1.798 7.563 -10.057 1.00 92.88 93 HIS A C 1
ATOM 716 O O . HIS A 1 93 ? -2.333 8.585 -10.491 1.00 92.88 93 HIS A O 1
ATOM 722 N N . ARG A 1 94 ? -1.315 7.498 -8.814 1.00 91.88 94 ARG A N 1
ATOM 723 C CA . ARG A 1 94 ? -1.332 8.639 -7.897 1.00 91.88 94 ARG A CA 1
ATOM 724 C C . ARG A 1 94 ? -0.256 9.633 -8.309 1.00 91.88 94 ARG A C 1
ATOM 726 O O . ARG A 1 94 ? 0.921 9.425 -8.029 1.00 91.88 94 ARG A O 1
ATOM 733 N N . ARG A 1 95 ? -0.660 10.729 -8.948 1.00 87.44 95 ARG A N 1
ATOM 734 C CA . ARG A 1 95 ? 0.264 11.721 -9.524 1.00 87.44 95 ARG A CA 1
ATOM 735 C C . ARG A 1 95 ? 1.259 12.305 -8.525 1.00 87.44 95 ARG A C 1
ATOM 737 O O . ARG A 1 95 ? 2.429 12.448 -8.859 1.00 87.44 95 ARG A O 1
ATOM 744 N N . SER A 1 96 ? 0.830 12.552 -7.288 1.00 87.25 96 SER A N 1
ATOM 745 C CA . SER A 1 96 ? 1.702 13.055 -6.217 1.00 87.25 96 SER A CA 1
ATOM 746 C C . SER A 1 96 ? 2.870 12.120 -5.877 1.00 87.25 96 SER A C 1
ATOM 748 O O . SER A 1 96 ? 3.873 12.568 -5.332 1.00 87.25 96 SER A O 1
ATOM 750 N N . PHE A 1 97 ? 2.787 10.835 -6.234 1.00 87.00 97 PHE A N 1
ATOM 751 C CA . PHE A 1 97 ? 3.838 9.845 -5.988 1.00 87.00 97 PHE A CA 1
ATOM 752 C C . PHE A 1 97 ? 4.823 9.719 -7.164 1.00 87.00 97 PHE A C 1
ATOM 754 O O . PHE A 1 97 ? 5.851 9.057 -7.026 1.00 87.00 97 PHE A O 1
ATOM 761 N N . LEU A 1 98 ? 4.539 10.344 -8.314 1.00 86.62 98 LEU A N 1
ATOM 762 C CA . LEU A 1 98 ? 5.308 10.154 -9.549 1.00 86.62 98 LEU A CA 1
ATOM 763 C C . LEU A 1 98 ? 6.546 11.042 -9.664 1.00 86.62 98 LEU A C 1
ATOM 765 O O . LEU A 1 98 ? 7.467 10.672 -10.385 1.00 86.62 98 LEU A O 1
ATOM 769 N N . GLY A 1 99 ? 6.612 12.164 -8.942 1.00 80.25 99 GLY A N 1
ATOM 770 C CA . GLY A 1 99 ? 7.730 13.115 -9.057 1.00 80.25 99 GLY A CA 1
ATOM 771 C C . GLY A 1 99 ? 9.103 12.530 -8.698 1.00 80.25 99 GLY A C 1
ATOM 772 O O . GLY A 1 99 ? 10.123 13.058 -9.110 1.00 80.25 99 GLY A O 1
ATOM 773 N N . LYS A 1 100 ? 9.143 11.410 -7.963 1.00 76.12 100 LYS A N 1
ATOM 774 C CA . LYS A 1 100 ? 10.386 10.685 -7.636 1.00 76.12 100 LYS A CA 1
ATOM 775 C C . LYS A 1 100 ? 10.719 9.556 -8.620 1.00 76.12 100 LYS A C 1
ATOM 777 O O . LYS A 1 100 ? 11.737 8.889 -8.455 1.00 76.12 100 LYS A O 1
ATOM 782 N N . ILE A 1 101 ? 9.825 9.275 -9.566 1.00 77.69 101 ILE A N 1
ATOM 783 C CA . ILE A 1 101 ? 9.900 8.127 -10.478 1.00 77.69 101 ILE A CA 1
ATOM 784 C C . ILE A 1 101 ? 10.124 8.594 -11.916 1.00 77.69 101 ILE A C 1
ATOM 786 O O . ILE A 1 101 ? 10.925 7.983 -12.619 1.00 77.69 101 ILE A O 1
ATOM 790 N N . LEU A 1 102 ? 9.425 9.647 -12.345 1.00 75.38 102 LEU A N 1
ATOM 791 C CA . LEU A 1 102 ? 9.492 10.161 -13.710 1.00 75.38 102 LEU A CA 1
ATOM 792 C C . LEU A 1 102 ? 10.437 11.374 -13.797 1.00 75.38 102 LEU A C 1
ATOM 794 O O . LEU A 1 102 ? 10.368 12.244 -12.929 1.00 75.38 102 LEU A O 1
ATOM 798 N N . PRO A 1 103 ? 11.280 11.467 -14.842 1.00 67.12 103 PRO A N 1
ATOM 799 C CA . PRO A 1 103 ? 11.980 12.698 -15.210 1.00 67.12 103 PRO A CA 1
ATOM 800 C C . PRO A 1 103 ? 11.000 13.864 -15.440 1.00 67.12 103 PRO A C 1
ATOM 802 O O . PRO A 1 103 ? 9.888 13.649 -15.932 1.00 67.12 103 PRO A O 1
ATOM 805 N N . GLU A 1 104 ? 11.413 15.100 -15.132 1.00 64.44 104 GLU A N 1
ATOM 806 C CA . GLU A 1 104 ? 10.563 16.307 -15.225 1.00 64.44 104 GLU A CA 1
ATOM 807 C C . GLU A 1 104 ? 9.906 16.490 -16.606 1.00 64.44 104 GLU A C 1
ATOM 809 O O . GLU A 1 104 ? 8.730 16.850 -16.690 1.00 64.44 104 GLU A O 1
ATOM 814 N N . GLU A 1 105 ? 10.616 16.153 -17.686 1.00 60.81 105 GLU A N 1
ATOM 815 C CA . GLU A 1 105 ? 10.111 16.233 -19.065 1.00 60.81 105 GLU A CA 1
ATOM 816 C C . GLU A 1 105 ? 8.887 15.331 -19.310 1.00 60.81 105 GLU A C 1
ATOM 818 O O . GLU A 1 105 ? 7.924 15.735 -19.965 1.00 60.81 105 GLU A O 1
ATOM 823 N N . GLN A 1 106 ? 8.859 14.126 -18.729 1.00 60.06 106 GLN A N 1
ATOM 824 C CA . GLN A 1 106 ? 7.727 13.200 -18.864 1.00 60.06 106 GLN A CA 1
ATOM 825 C C . GLN A 1 106 ? 6.527 13.621 -18.003 1.00 60.06 106 GLN A C 1
ATOM 827 O O . GLN A 1 106 ? 5.378 13.342 -18.360 1.00 60.06 106 GLN A O 1
ATOM 832 N N . LEU A 1 107 ? 6.771 14.335 -16.898 1.00 60.41 107 LEU A N 1
ATOM 833 C CA . LEU A 1 107 ? 5.726 14.928 -16.060 1.00 60.41 107 LEU A CA 1
ATOM 834 C C . LEU A 1 107 ? 5.030 16.105 -16.775 1.00 60.41 107 LEU A C 1
ATOM 836 O O . LEU A 1 107 ? 3.808 16.261 -16.700 1.00 60.41 107 LEU A O 1
ATOM 840 N N . ALA A 1 108 ? 5.793 16.912 -17.518 1.00 58.16 108 ALA A N 1
ATOM 841 C CA . ALA A 1 108 ? 5.268 18.022 -18.312 1.00 58.16 108 ALA A CA 1
ATOM 842 C C . ALA A 1 108 ? 4.381 17.528 -19.472 1.00 58.16 108 ALA A C 1
ATOM 844 O O . ALA A 1 108 ? 3.236 17.956 -19.603 1.00 58.16 108 ALA A O 1
ATOM 845 N N . LEU A 1 109 ? 4.844 16.531 -20.233 1.00 55.22 109 LEU A N 1
ATOM 846 C CA . LEU A 1 109 ? 4.095 15.955 -21.361 1.00 55.22 109 LEU A CA 1
ATOM 847 C C . LEU A 1 109 ? 2.778 15.275 -20.939 1.00 55.22 109 LEU A C 1
ATOM 849 O O . LEU A 1 109 ? 1.802 15.261 -21.692 1.00 55.22 109 LEU A O 1
ATOM 853 N N . THR A 1 110 ? 2.723 14.711 -19.731 1.00 55.31 110 THR A N 1
ATOM 854 C CA . THR A 1 110 ? 1.514 14.059 -19.199 1.00 55.31 110 THR A CA 1
ATOM 855 C C . THR A 1 110 ? 0.498 15.035 -18.629 1.00 55.31 110 THR A C 1
ATOM 857 O O . THR A 1 110 ? -0.704 14.777 -18.714 1.00 55.31 110 THR A O 1
ATOM 860 N N . THR A 1 111 ? 0.945 16.163 -18.077 1.00 55.47 111 THR A N 1
ATOM 861 C CA . THR A 1 111 ? 0.034 17.217 -17.605 1.00 55.47 111 THR A CA 1
ATOM 862 C C . THR A 1 111 ? -0.655 17.929 -18.768 1.00 55.47 111 THR A C 1
ATOM 864 O O . THR A 1 111 ? -1.866 18.145 -18.695 1.00 55.47 111 THR A O 1
ATOM 867 N N . GLU A 1 112 ? 0.060 18.176 -19.868 1.00 54.53 112 GLU A N 1
ATOM 868 C CA . GLU A 1 112 ? -0.503 18.767 -21.090 1.00 54.53 112 GLU A CA 1
ATOM 869 C C . GLU A 1 112 ? -1.475 17.828 -21.819 1.00 54.53 112 GLU A C 1
ATOM 871 O O . GLU A 1 112 ? -2.600 18.230 -22.114 1.00 54.53 112 GLU A O 1
ATOM 876 N N . LYS A 1 113 ? -1.114 16.551 -22.035 1.00 50.06 113 LYS A N 1
ATOM 877 C CA . LYS A 1 113 ? -1.995 15.571 -22.710 1.00 50.06 113 LYS A CA 1
ATOM 878 C C . LYS A 1 113 ? -3.324 15.308 -21.989 1.00 50.06 113 LYS A C 1
ATOM 880 O O . LYS A 1 113 ? -4.268 14.849 -22.623 1.00 50.06 113 LYS A O 1
ATOM 885 N N . LEU A 1 114 ? -3.400 15.556 -20.680 1.00 48.78 114 LEU A N 1
ATOM 886 C CA . LEU A 1 114 ? -4.573 15.256 -19.847 1.00 48.78 114 LEU A CA 1
ATOM 887 C C . LEU A 1 114 ? -5.353 16.511 -19.411 1.00 48.78 114 LEU A C 1
ATOM 889 O O . LEU A 1 114 ? -6.253 16.395 -18.581 1.00 48.78 114 LEU A O 1
ATOM 893 N N . GLY A 1 115 ? -5.024 17.695 -19.943 1.00 40.03 115 GLY A N 1
ATOM 894 C CA . GLY A 1 115 ? -5.832 18.914 -19.792 1.00 40.03 115 GLY A CA 1
ATOM 895 C C . GLY A 1 115 ? -5.992 19.442 -18.358 1.00 40.03 115 GLY A C 1
ATOM 896 O O . GLY A 1 115 ? -6.954 20.156 -18.074 1.00 40.03 115 GLY A O 1
ATOM 897 N N . LEU A 1 116 ? -5.088 19.100 -17.434 1.00 42.12 116 LEU A N 1
ATOM 898 C CA . LEU A 1 116 ? -5.188 19.513 -16.029 1.00 42.12 116 LEU A CA 1
ATOM 899 C C . LEU A 1 116 ? -4.378 20.786 -15.765 1.00 42.12 116 LEU A C 1
ATOM 901 O O . LEU A 1 116 ? -3.171 20.829 -15.996 1.00 42.12 116 LEU A O 1
ATOM 905 N N . LYS A 1 117 ? -5.058 21.827 -15.263 1.00 36.66 117 LYS A N 1
ATOM 906 C CA . LYS A 1 117 ? -4.441 23.114 -14.917 1.00 36.66 117 LYS A CA 1
ATOM 907 C C . LYS A 1 117 ? -3.402 22.930 -13.808 1.00 36.66 117 LYS A C 1
ATOM 909 O O . LYS A 1 117 ? -3.669 22.286 -12.795 1.00 36.66 117 LYS A O 1
ATOM 914 N N . ARG A 1 118 ? -2.227 23.531 -14.019 1.00 38.50 118 ARG A N 1
ATOM 915 C CA . ARG A 1 118 ? -1.131 23.621 -13.047 1.00 38.50 118 ARG A CA 1
ATOM 916 C C . ARG A 1 118 ? -1.632 24.281 -11.759 1.00 38.50 118 ARG A C 1
ATOM 918 O O . ARG A 1 118 ? -1.935 25.469 -11.769 1.00 38.50 118 ARG A O 1
ATOM 925 N N . ALA A 1 119 ? -1.682 23.525 -10.666 1.00 34.00 119 ALA A N 1
ATOM 926 C CA . ALA A 1 119 ? -1.673 24.086 -9.321 1.00 34.00 119 ALA A CA 1
ATOM 927 C C . ALA A 1 119 ? -0.230 23.999 -8.803 1.00 34.00 119 ALA A C 1
ATOM 929 O O . ALA A 1 119 ? 0.273 22.912 -8.537 1.00 34.00 119 ALA A O 1
ATOM 930 N N . GLU A 1 120 ? 0.427 25.158 -8.829 1.00 40.66 120 GLU A N 1
ATOM 931 C CA . GLU A 1 120 ? 1.589 25.591 -8.044 1.00 40.66 120 GLU A CA 1
ATOM 932 C C . GLU A 1 120 ? 2.550 24.509 -7.519 1.00 40.66 120 GLU A C 1
ATOM 934 O O . GLU A 1 120 ? 2.333 23.902 -6.474 1.00 40.66 120 GLU A O 1
ATOM 939 N N . ALA A 1 121 ? 3.701 24.371 -8.187 1.00 30.70 121 ALA A N 1
ATOM 940 C CA . ALA A 1 121 ? 4.924 23.905 -7.542 1.00 30.70 121 ALA A CA 1
ATOM 941 C C . ALA A 1 121 ? 6.163 24.584 -8.155 1.00 30.70 121 ALA A C 1
ATOM 943 O O . ALA A 1 121 ? 6.707 24.148 -9.161 1.00 30.70 121 ALA A O 1
ATOM 944 N N . VAL A 1 122 ? 6.547 25.679 -7.493 1.00 32.66 122 VAL A N 1
ATOM 945 C CA . VAL A 1 122 ? 7.919 26.057 -7.119 1.00 32.66 122 VAL A CA 1
ATOM 946 C C . VAL A 1 122 ? 8.921 26.345 -8.246 1.00 32.66 122 VAL A C 1
ATOM 948 O O . VAL A 1 122 ? 9.711 25.517 -8.680 1.00 32.66 122 VAL A O 1
ATOM 951 N N . THR A 1 123 ? 8.933 27.624 -8.620 1.00 33.72 123 THR A N 1
ATOM 952 C CA . THR A 1 123 ? 10.099 28.520 -8.648 1.00 33.72 123 THR A CA 1
ATOM 953 C C . THR A 1 123 ? 11.434 27.896 -8.227 1.00 33.72 123 THR A C 1
ATOM 955 O O . THR A 1 123 ? 11.729 27.780 -7.042 1.00 33.72 123 THR A O 1
ATOM 958 N N . THR A 1 124 ? 12.289 27.586 -9.196 1.00 27.16 124 THR A N 1
ATOM 959 C CA . THR A 1 124 ? 13.667 28.106 -9.305 1.00 27.16 124 THR A CA 1
ATOM 960 C C . THR A 1 124 ? 14.271 27.569 -10.599 1.00 27.16 124 THR A C 1
ATOM 962 O O . THR A 1 124 ? 14.780 26.457 -10.668 1.00 27.16 124 THR A O 1
ATOM 965 N N . MET A 1 125 ? 14.212 28.382 -11.655 1.00 28.59 125 MET A N 1
ATOM 966 C CA . MET A 1 125 ? 15.115 28.201 -12.786 1.00 28.59 125 MET A CA 1
ATOM 967 C C . MET A 1 125 ? 16.530 28.483 -12.283 1.00 28.59 125 MET A C 1
ATOM 969 O O . MET A 1 125 ? 16.822 29.614 -11.897 1.00 28.59 125 MET A O 1
ATOM 973 N N . ASN A 1 126 ? 17.397 27.473 -12.271 1.00 29.83 126 ASN A N 1
ATOM 974 C CA . ASN A 1 126 ? 18.829 27.700 -12.147 1.00 29.83 126 ASN A CA 1
ATOM 975 C C . ASN A 1 126 ? 19.450 27.668 -13.549 1.00 29.83 126 ASN A C 1
ATOM 977 O O . ASN A 1 126 ? 19.236 26.738 -14.323 1.00 29.83 126 ASN A O 1
ATOM 981 N N . ILE A 1 127 ? 20.225 28.702 -13.859 1.00 35.69 127 ILE A N 1
ATOM 982 C CA . ILE A 1 127 ? 20.849 29.033 -15.152 1.00 35.69 127 ILE A CA 1
ATOM 983 C C . ILE A 1 127 ? 21.926 28.010 -15.604 1.00 35.69 127 ILE A C 1
ATOM 985 O O . ILE A 1 127 ? 22.601 28.199 -16.609 1.00 35.69 127 ILE A O 1
ATOM 989 N N . GLY A 1 128 ? 22.060 26.868 -14.923 1.00 33.16 128 GLY A N 1
ATOM 990 C CA . GLY A 1 128 ? 23.023 25.811 -15.258 1.00 33.16 128 GLY A CA 1
ATOM 991 C C . GLY A 1 128 ? 22.635 24.893 -16.427 1.00 33.16 128 GLY A C 1
ATOM 992 O O . GLY A 1 128 ? 23.489 24.162 -16.921 1.00 33.16 128 GLY A O 1
ATOM 993 N N . SER A 1 129 ? 21.385 24.913 -16.901 1.00 34.72 129 SER A N 1
ATOM 994 C CA . SER A 1 129 ? 20.906 23.935 -17.899 1.00 34.72 129 SER A CA 1
ATOM 995 C C . SER A 1 129 ? 21.183 24.307 -19.363 1.00 34.72 129 SER A C 1
ATOM 997 O O . SER A 1 129 ? 20.783 23.569 -20.261 1.00 34.72 129 SER A O 1
ATOM 999 N N . LEU A 1 130 ? 21.883 25.416 -19.637 1.00 31.91 130 LEU A N 1
ATOM 1000 C CA . LEU A 1 130 ? 22.137 25.878 -21.010 1.00 31.91 130 LEU A CA 1
ATOM 1001 C C . LEU A 1 130 ? 23.381 25.258 -21.691 1.00 31.91 130 LEU A C 1
ATOM 1003 O O . LEU A 1 130 ? 23.666 25.599 -22.834 1.00 31.91 130 LEU A O 1
ATOM 1007 N N . ILE A 1 131 ? 24.114 24.337 -21.046 1.00 34.38 131 ILE A N 1
ATOM 1008 C CA . ILE A 1 131 ? 25.320 23.687 -21.616 1.00 34.38 131 ILE A CA 1
ATOM 1009 C C . ILE A 1 131 ? 25.108 22.172 -21.756 1.00 34.38 131 ILE A C 1
ATOM 1011 O O . ILE A 1 131 ? 25.813 21.356 -21.166 1.00 34.38 131 ILE A O 1
ATOM 1015 N N . LYS A 1 132 ? 24.095 21.763 -22.525 1.00 35.91 132 LYS A N 1
ATOM 1016 C CA . LYS A 1 132 ? 23.977 20.360 -22.967 1.00 35.91 132 LYS A CA 1
ATOM 1017 C C . LYS A 1 132 ? 23.325 20.186 -24.339 1.00 35.91 132 LYS A C 1
ATOM 1019 O O . LYS A 1 132 ? 22.761 19.140 -24.638 1.00 35.91 132 LYS A O 1
ATOM 1024 N N . LEU A 1 133 ? 23.427 21.218 -25.174 1.00 34.94 133 LEU A N 1
ATOM 1025 C CA . LEU A 1 133 ? 23.007 21.200 -26.571 1.00 34.94 133 LEU A CA 1
ATOM 1026 C C . LEU A 1 133 ? 24.232 21.376 -27.475 1.00 34.94 133 LEU A C 1
ATOM 1028 O O . LEU A 1 133 ? 24.389 22.423 -28.081 1.00 34.94 133 LEU A O 1
ATOM 1032 N N . ILE A 1 134 ? 25.120 20.384 -27.496 1.00 33.03 134 ILE A N 1
ATOM 1033 C CA . ILE A 1 134 ? 26.000 19.981 -28.608 1.00 33.03 134 ILE A CA 1
ATOM 1034 C C . ILE A 1 134 ? 26.508 18.590 -28.206 1.00 33.03 134 ILE A C 1
ATOM 1036 O O . ILE A 1 134 ? 26.880 18.374 -27.053 1.00 33.03 134 ILE A O 1
ATOM 1040 N N . GLY A 1 135 ? 26.373 17.633 -29.122 1.00 33.28 135 GLY A N 1
ATOM 1041 C CA . GLY A 1 135 ? 26.506 16.208 -28.852 1.00 33.28 135 GLY A CA 1
ATOM 1042 C C . GLY A 1 135 ? 27.846 15.795 -28.256 1.00 33.28 135 GLY A C 1
ATOM 1043 O O . GLY A 1 135 ? 28.888 16.301 -28.643 1.00 33.28 135 GLY A O 1
ATOM 1044 N N . ASP A 1 136 ? 27.779 14.825 -27.349 1.00 31.44 136 ASP A N 1
ATOM 1045 C CA . ASP A 1 136 ? 28.591 13.622 -27.446 1.00 31.44 136 ASP A CA 1
ATOM 1046 C C . ASP A 1 136 ? 27.998 12.515 -26.567 1.00 31.44 136 ASP A C 1
ATOM 1048 O O . ASP A 1 136 ? 27.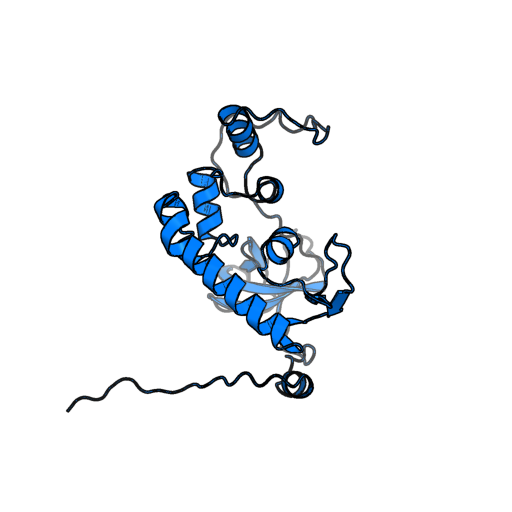227 12.748 -25.632 1.00 31.44 136 ASP A O 1
ATOM 1052 N N . VAL A 1 137 ? 28.308 11.290 -26.973 1.00 30.14 137 VAL A N 1
ATOM 1053 C CA . VAL A 1 137 ? 27.914 9.993 -26.419 1.00 30.14 137 VAL A CA 1
ATOM 1054 C C . VAL A 1 137 ? 27.902 9.965 -24.879 1.00 30.14 137 VAL A C 1
ATOM 1056 O O . VAL A 1 137 ? 28.805 10.467 -24.215 1.00 30.14 137 VAL A O 1
ATOM 1059 N N . GLN A 1 138 ? 26.869 9.331 -24.307 1.00 35.59 138 GLN A N 1
ATOM 1060 C CA . GLN A 1 138 ? 26.756 9.048 -22.870 1.00 35.59 138 GLN A CA 1
ATOM 1061 C C . GLN A 1 138 ? 28.026 8.381 -22.314 1.00 35.59 138 GLN A C 1
ATOM 1063 O O . GLN A 1 138 ? 28.529 7.423 -22.900 1.00 35.59 138 GLN A O 1
ATOM 1068 N N . PRO A 1 139 ? 28.371 8.692 -21.059 1.00 32.47 139 PRO A N 1
ATOM 1069 C CA . PRO A 1 139 ? 28.515 7.625 -20.089 1.00 32.47 139 PRO A CA 1
ATOM 1070 C C . PRO A 1 139 ? 27.404 7.737 -19.047 1.00 32.47 139 PRO A C 1
ATOM 1072 O O . PRO A 1 139 ? 26.965 8.826 -18.670 1.00 32.47 139 PRO A O 1
ATOM 1075 N N . ALA A 1 140 ? 26.912 6.570 -18.630 1.00 31.81 140 ALA A N 1
ATOM 1076 C CA . ALA A 1 140 ? 25.960 6.397 -17.545 1.00 31.81 140 ALA A CA 1
ATOM 1077 C C . ALA A 1 140 ? 26.292 7.333 -16.378 1.00 31.81 140 ALA A C 1
ATOM 1079 O O . ALA A 1 140 ? 27.459 7.459 -16.016 1.00 31.81 140 ALA A O 1
ATOM 1080 N N . ALA A 1 141 ? 25.261 7.970 -15.812 1.00 34.94 141 ALA A N 1
ATOM 1081 C CA . ALA A 1 141 ? 25.375 8.879 -14.680 1.00 34.94 141 ALA A CA 1
ATOM 1082 C C . ALA A 1 141 ? 26.387 8.346 -13.657 1.00 34.94 141 ALA A C 1
ATOM 1084 O O . ALA A 1 141 ? 26.119 7.378 -12.938 1.00 34.94 141 ALA A O 1
ATOM 1085 N N . SER A 1 142 ? 27.560 8.973 -13.626 1.00 36.53 142 SER A N 1
ATOM 1086 C CA . SER A 1 142 ? 28.593 8.751 -12.635 1.00 36.53 142 SER A CA 1
ATOM 1087 C C . SER A 1 142 ? 27.997 9.154 -11.293 1.00 36.53 142 SER A C 1
ATOM 1089 O O . SER A 1 142 ? 27.952 10.323 -10.923 1.00 36.53 142 SER A O 1
ATOM 1091 N N . ARG A 1 143 ? 27.461 8.174 -10.559 1.00 42.44 143 ARG A N 1
ATOM 1092 C CA . ARG A 1 143 ? 27.257 8.316 -9.119 1.00 42.44 143 ARG A CA 1
ATOM 1093 C C . ARG A 1 143 ? 28.648 8.487 -8.526 1.00 42.44 143 ARG A C 1
ATOM 1095 O O . ARG A 1 143 ? 29.327 7.486 -8.318 1.00 42.44 143 ARG A O 1
ATOM 1102 N N . THR A 1 144 ? 29.083 9.726 -8.316 1.00 41.81 144 THR A N 1
ATOM 1103 C CA . THR A 1 144 ? 30.338 10.015 -7.622 1.00 41.81 144 THR A CA 1
ATOM 1104 C C . THR A 1 144 ? 30.225 9.427 -6.223 1.00 41.81 144 THR A C 1
ATOM 1106 O O . THR A 1 144 ? 29.471 9.910 -5.380 1.00 41.81 144 THR A O 1
ATOM 1109 N N . LEU A 1 145 ? 30.888 8.294 -6.016 1.00 53.97 145 LEU A N 1
ATOM 1110 C CA . LEU A 1 145 ? 30.954 7.643 -4.723 1.00 53.97 145 LEU A CA 1
ATOM 1111 C C . LEU A 1 145 ? 31.985 8.412 -3.895 1.00 53.97 145 LEU A C 1
ATOM 1113 O O . LEU A 1 145 ? 33.180 8.153 -3.996 1.00 53.97 145 LEU A O 1
ATOM 1117 N N . GLU A 1 146 ? 31.526 9.387 -3.114 1.00 58.22 146 GLU A N 1
ATOM 1118 C CA . GLU A 1 146 ? 32.389 10.093 -2.168 1.00 58.22 146 GLU A CA 1
ATOM 1119 C C . GLU A 1 146 ? 32.691 9.177 -0.979 1.00 58.22 146 GLU A C 1
ATOM 1121 O O . GLU A 1 146 ? 31.827 8.889 -0.146 1.00 58.22 146 GLU A O 1
ATOM 1126 N N . LEU A 1 147 ? 33.927 8.687 -0.924 1.00 64.88 147 LEU A N 1
ATOM 1127 C CA . LEU A 1 147 ? 34.432 7.850 0.154 1.00 64.88 147 LEU A CA 1
ATOM 1128 C C . LEU A 1 147 ? 35.232 8.708 1.130 1.00 64.88 147 LEU A C 1
ATOM 1130 O O . LEU A 1 147 ? 36.190 9.370 0.739 1.00 64.88 147 LEU A O 1
ATOM 1134 N N . ARG A 1 148 ? 34.851 8.698 2.410 1.00 68.75 148 ARG A N 1
ATOM 1135 C CA . ARG A 1 148 ? 35.589 9.424 3.455 1.00 68.75 148 ARG A CA 1
ATOM 1136 C C . ARG A 1 148 ? 36.690 8.537 4.043 1.00 68.75 148 ARG A C 1
ATOM 1138 O O . ARG A 1 148 ? 36.428 7.358 4.286 1.00 68.75 148 ARG A O 1
ATOM 1145 N N . PRO A 1 149 ? 37.883 9.075 4.355 1.00 67.56 149 PRO A N 1
ATOM 1146 C CA . PRO A 1 149 ? 38.895 8.337 5.105 1.00 67.56 149 PRO A CA 1
ATOM 1147 C C . PRO A 1 149 ? 38.313 7.756 6.405 1.00 67.56 149 PRO A C 1
ATOM 1149 O O . PRO A 1 149 ? 37.560 8.421 7.115 1.00 67.56 149 PRO A O 1
ATOM 1152 N N . GLY A 1 150 ? 38.621 6.495 6.696 1.00 62.44 150 GLY A N 1
ATOM 1153 C CA . GLY A 1 150 ? 38.088 5.726 7.823 1.00 62.44 150 GLY A CA 1
ATOM 1154 C C . GLY A 1 150 ? 36.745 5.029 7.564 1.00 62.44 150 GLY A C 1
ATOM 1155 O O . GLY A 1 150 ? 36.363 4.166 8.359 1.00 62.44 150 GLY A O 1
ATOM 1156 N N . GLN A 1 151 ? 36.042 5.337 6.466 1.00 67.75 151 GLN A N 1
ATOM 1157 C CA . GLN A 1 151 ? 34.763 4.712 6.118 1.00 67.75 151 GLN A CA 1
ATOM 1158 C C . GLN A 1 151 ? 34.945 3.236 5.760 1.00 67.75 151 GLN A C 1
ATOM 1160 O O . GLN A 1 151 ? 35.853 2.865 5.021 1.00 67.75 151 GLN A O 1
ATOM 1165 N N . THR A 1 152 ? 34.048 2.390 6.259 1.00 75.38 152 THR A N 1
ATOM 1166 C CA . THR A 1 152 ? 34.031 0.960 5.941 1.00 75.38 152 THR A CA 1
ATOM 1167 C C . THR A 1 152 ? 32.993 0.681 4.858 1.00 75.38 152 THR A C 1
ATOM 1169 O O . THR A 1 152 ? 31.829 1.056 4.996 1.00 75.38 152 THR A O 1
ATOM 1172 N N . VAL A 1 153 ? 33.405 0.030 3.774 1.00 75.12 153 VAL A N 1
ATOM 1173 C CA . VAL A 1 153 ? 32.573 -0.256 2.603 1.00 75.12 153 VAL A CA 1
ATOM 1174 C C . VAL A 1 153 ? 32.672 -1.721 2.200 1.00 75.12 153 VAL A C 1
ATOM 1176 O O . VAL A 1 153 ? 33.736 -2.334 2.244 1.00 75.12 153 VAL A O 1
ATOM 1179 N N . ARG A 1 154 ? 31.542 -2.302 1.790 1.00 78.56 154 ARG A N 1
ATOM 1180 C CA . ARG A 1 154 ? 31.515 -3.642 1.197 1.00 78.56 154 ARG A CA 1
ATOM 1181 C C . ARG A 1 154 ? 31.756 -3.517 -0.302 1.00 78.56 154 ARG A C 1
ATOM 1183 O O . ARG A 1 154 ? 30.954 -2.895 -0.996 1.00 78.56 154 ARG A O 1
ATOM 1190 N N . ALA A 1 155 ? 32.833 -4.124 -0.781 1.00 79.81 155 ALA A N 1
ATOM 1191 C CA . ALA A 1 155 ? 33.253 -4.061 -2.173 1.00 79.81 155 ALA A CA 1
ATOM 1192 C C . ALA A 1 155 ? 33.414 -5.466 -2.756 1.00 79.81 155 ALA A C 1
ATOM 1194 O O . ALA A 1 155 ? 33.881 -6.378 -2.070 1.00 79.81 155 ALA A O 1
ATOM 1195 N N . GLN A 1 156 ? 33.048 -5.631 -4.024 1.00 81.38 156 GLN A N 1
ATOM 1196 C CA . GLN A 1 156 ? 33.381 -6.816 -4.810 1.00 81.38 156 GLN A CA 1
ATOM 1197 C C . GLN A 1 156 ? 34.513 -6.486 -5.779 1.00 81.38 156 GLN A C 1
ATOM 1199 O O . GLN A 1 156 ? 34.452 -5.470 -6.467 1.00 81.38 156 GLN A O 1
ATOM 1204 N N . VAL A 1 157 ? 35.521 -7.353 -5.860 1.00 81.94 157 VAL A N 1
ATOM 1205 C CA . VAL A 1 157 ? 36.570 -7.248 -6.880 1.00 81.94 157 VAL A CA 1
ATOM 1206 C C . VAL A 1 157 ? 35.993 -7.668 -8.227 1.00 81.94 157 VAL A C 1
ATOM 1208 O O . VAL A 1 157 ? 35.659 -8.836 -8.418 1.00 81.94 157 VAL A O 1
ATOM 1211 N N . VAL A 1 158 ? 35.870 -6.723 -9.154 1.00 77.31 158 VAL A N 1
ATOM 1212 C CA . VAL A 1 158 ? 35.416 -6.973 -10.529 1.00 77.31 158 VAL A CA 1
ATOM 1213 C C . VAL A 1 158 ? 36.580 -7.497 -11.362 1.00 77.31 158 VAL A C 1
ATOM 1215 O O . VAL A 1 158 ? 36.454 -8.513 -12.044 1.00 77.31 158 VAL A O 1
ATOM 1218 N N . GLU A 1 159 ? 37.732 -6.840 -11.249 1.00 78.88 159 GLU A N 1
ATOM 1219 C CA . GLU A 1 159 ? 38.927 -7.148 -12.027 1.00 78.88 159 GLU A CA 1
ATOM 1220 C C . GLU A 1 159 ? 40.183 -6.740 -11.254 1.00 78.88 159 GLU A C 1
ATOM 1222 O O . GLU A 1 159 ? 40.192 -5.718 -10.567 1.00 78.88 159 GLU A O 1
ATOM 1227 N N . LEU A 1 160 ? 41.231 -7.560 -11.334 1.00 80.00 160 LEU A N 1
ATOM 1228 C CA . LEU A 1 160 ? 42.538 -7.237 -10.769 1.00 80.00 160 LEU A CA 1
ATOM 1229 C C . LEU A 1 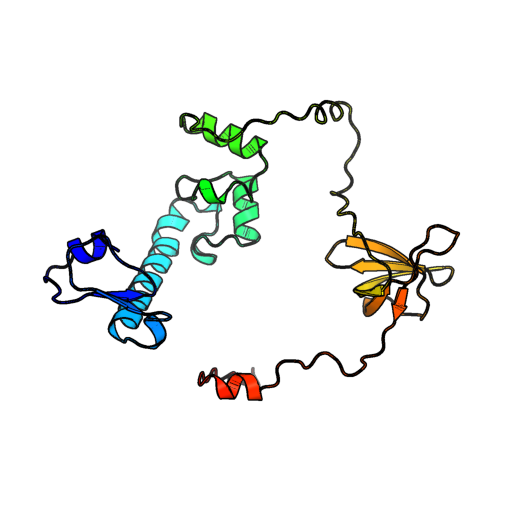160 ? 43.372 -6.527 -11.828 1.00 80.00 160 LEU A C 1
ATOM 1231 O O . LEU A 1 160 ? 43.475 -6.995 -12.958 1.00 80.00 160 LEU A O 1
ATOM 1235 N N . MET A 1 161 ? 43.977 -5.416 -11.440 1.00 73.31 161 MET A N 1
ATOM 1236 C CA . MET A 1 161 ? 44.903 -4.643 -12.253 1.00 73.31 161 MET A CA 1
ATOM 1237 C C . MET A 1 161 ? 46.336 -4.895 -11.748 1.00 73.31 161 MET A C 1
ATOM 1239 O O . MET A 1 161 ? 46.549 -5.449 -10.665 1.00 73.31 161 MET A O 1
ATOM 1243 N N . GLY A 1 162 ? 47.342 -4.543 -12.552 1.00 71.56 162 GLY A N 1
ATOM 1244 C CA . GLY A 1 162 ? 48.745 -4.600 -12.120 1.00 71.56 162 GLY A CA 1
ATOM 1245 C C . GLY A 1 162 ? 49.006 -3.716 -10.890 1.00 71.56 162 GLY A C 1
ATOM 1246 O O . GLY A 1 162 ? 48.209 -2.840 -10.570 1.00 71.56 162 GLY A O 1
ATOM 1247 N N . ASP A 1 163 ? 50.116 -3.947 -10.185 1.00 71.75 163 ASP A N 1
ATOM 1248 C CA . ASP A 1 163 ? 50.567 -3.118 -9.050 1.00 71.75 163 ASP A CA 1
ATOM 1249 C C . ASP A 1 163 ? 49.608 -3.032 -7.840 1.00 71.75 163 ASP A C 1
ATOM 1251 O O . ASP A 1 163 ? 49.538 -2.010 -7.148 1.00 71.75 163 ASP A O 1
ATOM 1255 N N . ASN A 1 164 ? 48.909 -4.135 -7.533 1.00 73.44 164 ASN A N 1
ATOM 1256 C CA . ASN A 1 164 ? 47.902 -4.238 -6.462 1.00 73.44 164 ASN A CA 1
ATOM 1257 C C . ASN A 1 164 ? 46.705 -3.287 -6.636 1.00 73.44 164 ASN A C 1
ATOM 1259 O O . ASN A 1 164 ? 46.002 -2.989 -5.669 1.00 73.44 164 ASN A O 1
ATOM 1263 N N . GLU A 1 165 ? 46.444 -2.813 -7.849 1.00 79.06 165 GLU A N 1
ATOM 1264 C CA . GLU A 1 165 ? 45.226 -2.071 -8.160 1.00 79.06 165 GLU A CA 1
ATOM 1265 C C . GLU A 1 165 ? 44.098 -3.034 -8.534 1.00 79.06 165 GLU A C 1
ATOM 1267 O O . GLU A 1 165 ? 44.322 -4.145 -9.009 1.00 79.06 165 GLU A O 1
ATOM 1272 N N . ALA A 1 166 ? 42.857 -2.644 -8.277 1.00 80.12 166 ALA A N 1
ATOM 1273 C CA . ALA A 1 166 ? 41.698 -3.437 -8.648 1.00 80.12 166 ALA A CA 1
ATOM 1274 C C . ALA A 1 166 ? 40.513 -2.540 -8.991 1.00 80.12 166 ALA A C 1
ATOM 1276 O O . ALA A 1 166 ? 40.281 -1.515 -8.342 1.00 80.12 166 ALA A O 1
ATOM 1277 N N . LEU A 1 167 ? 39.725 -2.976 -9.971 1.00 79.50 167 LEU A N 1
ATOM 1278 C CA . LEU A 1 167 ? 38.400 -2.437 -10.225 1.00 79.50 167 LEU A CA 1
ATOM 1279 C C . LEU A 1 167 ? 37.428 -3.051 -9.218 1.00 79.50 167 LEU A C 1
ATOM 1281 O O . LEU A 1 167 ? 37.232 -4.268 -9.169 1.00 79.50 167 LEU A O 1
ATOM 1285 N N . LEU A 1 168 ? 36.803 -2.202 -8.415 1.00 80.44 168 LEU A N 1
ATOM 1286 C CA . LEU A 1 168 ? 35.902 -2.590 -7.344 1.00 80.44 168 LEU A CA 1
ATOM 1287 C C . LEU A 1 168 ? 34.492 -2.102 -7.628 1.00 80.44 168 LEU A C 1
ATOM 1289 O O . LEU A 1 168 ? 34.295 -0.968 -8.052 1.00 80.44 168 LEU A O 1
ATOM 1293 N N . GLN A 1 169 ? 33.502 -2.933 -7.321 1.00 75.50 169 GLN A N 1
ATOM 1294 C CA . GLN A 1 169 ? 32.097 -2.553 -7.347 1.00 75.50 169 GLN A CA 1
ATOM 1295 C C . GLN A 1 169 ? 31.587 -2.330 -5.923 1.00 75.50 169 GLN A C 1
ATOM 1297 O O . GLN A 1 169 ? 31.575 -3.250 -5.101 1.00 75.50 169 GLN A O 1
ATOM 1302 N N . ILE A 1 170 ? 31.135 -1.108 -5.641 1.00 74.75 170 ILE A N 1
ATOM 1303 C CA . ILE A 1 170 ? 30.609 -0.677 -4.342 1.00 74.75 170 ILE A CA 1
ATOM 1304 C C . ILE A 1 170 ? 29.235 -0.049 -4.559 1.00 74.75 170 ILE A C 1
ATOM 1306 O O . ILE A 1 170 ? 29.105 0.962 -5.245 1.00 74.75 170 ILE A O 1
ATOM 1310 N N . GLY A 1 171 ? 28.180 -0.659 -4.012 1.00 60.00 171 GLY A N 1
ATOM 1311 C CA . GLY A 1 171 ? 26.817 -0.107 -4.094 1.00 60.00 171 GLY A CA 1
ATOM 1312 C C . GLY A 1 171 ? 26.288 0.115 -5.523 1.00 60.00 171 GLY A C 1
ATOM 1313 O O . GLY A 1 171 ? 25.374 0.915 -5.721 1.00 60.00 171 GLY A O 1
ATOM 1314 N N . GLY A 1 172 ? 26.863 -0.572 -6.516 1.00 59.25 172 GLY A N 1
ATOM 1315 C CA . GLY A 1 172 ? 26.535 -0.411 -7.936 1.00 59.25 172 GLY A CA 1
ATOM 1316 C C . GLY A 1 172 ? 27.411 0.588 -8.702 1.00 59.25 172 GLY A C 1
ATOM 1317 O O . GLY A 1 172 ? 27.251 0.681 -9.913 1.00 59.25 172 GLY A O 1
ATOM 1318 N N . THR A 1 173 ? 28.343 1.280 -8.041 1.00 65.25 173 THR A N 1
ATOM 1319 C CA . THR A 1 173 ? 29.361 2.129 -8.679 1.00 65.25 173 THR A CA 1
ATOM 1320 C C . THR A 1 173 ? 30.674 1.360 -8.806 1.00 65.25 173 THR A C 1
ATOM 1322 O O . THR A 1 173 ? 31.044 0.626 -7.890 1.00 65.25 173 THR A O 1
ATOM 1325 N N . GLN A 1 174 ? 31.374 1.522 -9.929 1.00 76.38 174 GLN A N 1
ATOM 1326 C CA . GLN A 1 174 ? 32.716 0.976 -10.127 1.00 76.38 174 GLN A CA 1
ATOM 1327 C C . GLN A 1 174 ? 33.774 2.036 -9.806 1.00 76.38 174 GLN A C 1
ATOM 1329 O O . GLN A 1 174 ? 33.629 3.186 -10.216 1.00 76.38 174 GLN A O 1
ATOM 1334 N N . LEU A 1 175 ? 34.824 1.658 -9.081 1.00 76.25 175 LEU A N 1
ATOM 1335 C CA . LEU A 1 175 ? 35.969 2.521 -8.795 1.00 76.25 175 LEU A CA 1
ATOM 1336 C C . LEU A 1 175 ? 37.267 1.719 -8.851 1.00 76.25 175 LEU A C 1
ATOM 1338 O O . LEU A 1 175 ? 37.283 0.547 -8.481 1.00 76.25 175 LEU A O 1
ATOM 1342 N N . VAL A 1 176 ? 38.351 2.356 -9.280 1.00 77.69 176 VAL A N 1
ATOM 1343 C CA . VAL A 1 176 ? 39.695 1.770 -9.235 1.00 77.69 176 VAL A CA 1
ATOM 1344 C C . VAL A 1 176 ? 40.369 2.205 -7.940 1.00 77.69 176 VAL A C 1
ATOM 1346 O O . VAL A 1 176 ? 40.404 3.395 -7.630 1.00 77.69 176 VAL A O 1
ATOM 1349 N N . ALA A 1 177 ? 40.874 1.247 -7.170 1.00 78.75 177 ALA A N 1
ATOM 1350 C CA . ALA A 1 177 ? 41.600 1.518 -5.934 1.00 78.75 177 ALA A CA 1
ATOM 1351 C C . ALA A 1 177 ? 42.777 0.564 -5.766 1.00 78.75 177 ALA A C 1
ATOM 1353 O O . ALA A 1 177 ? 42.771 -0.557 -6.278 1.00 78.75 177 ALA A O 1
ATOM 1354 N N . LYS A 1 178 ? 43.767 1.006 -4.991 1.00 80.69 178 LYS A N 1
ATOM 1355 C CA . LYS A 1 178 ? 44.900 0.176 -4.595 1.00 80.69 178 LYS A CA 1
ATOM 1356 C C . LYS A 1 178 ? 44.540 -0.627 -3.351 1.00 80.69 178 LYS A C 1
ATOM 1358 O O . LYS A 1 178 ? 44.076 -0.077 -2.351 1.00 80.69 178 LYS A O 1
ATOM 1363 N N . LEU A 1 179 ? 44.742 -1.934 -3.415 1.00 78.44 179 LEU A N 1
ATOM 1364 C CA . LEU A 1 179 ? 44.479 -2.858 -2.324 1.00 78.44 179 LEU A CA 1
ATOM 1365 C C . LEU A 1 179 ? 45.751 -3.045 -1.492 1.00 78.44 179 LEU A C 1
ATOM 1367 O O . LEU A 1 179 ? 46.778 -3.483 -2.006 1.00 78.44 179 LEU A O 1
ATOM 1371 N N . GLU A 1 180 ? 45.685 -2.775 -0.187 1.00 74.88 180 GLU A N 1
ATOM 1372 C CA . GLU A 1 180 ? 46.797 -3.109 0.721 1.00 74.88 180 GLU A CA 1
ATOM 1373 C C . GLU A 1 180 ? 46.949 -4.623 0.907 1.00 74.88 180 GLU A C 1
ATOM 1375 O O . GLU A 1 180 ? 48.033 -5.126 1.189 1.00 74.88 180 GLU A O 1
ATOM 1380 N N . THR A 1 181 ? 45.847 -5.363 0.774 1.00 74.31 181 THR A N 1
ATOM 1381 C CA . THR A 1 181 ? 45.820 -6.822 0.899 1.00 74.31 181 THR A CA 1
ATOM 1382 C C . THR A 1 181 ? 45.317 -7.428 -0.407 1.00 74.31 181 THR A C 1
ATOM 1384 O O . THR A 1 181 ? 44.220 -7.065 -0.837 1.00 74.31 181 THR A O 1
ATOM 1387 N N . PRO A 1 182 ? 46.054 -8.369 -1.026 1.00 71.62 182 PRO A N 1
ATOM 1388 C CA . PRO A 1 182 ? 45.630 -8.981 -2.276 1.00 71.62 182 PRO A CA 1
ATOM 1389 C C . PRO A 1 182 ? 44.313 -9.742 -2.084 1.00 71.62 182 PRO A C 1
ATOM 1391 O O . PRO A 1 182 ? 44.167 -10.573 -1.183 1.00 71.62 182 PRO A O 1
ATOM 1394 N N . LEU A 1 183 ? 43.343 -9.442 -2.943 1.00 77.69 183 LEU A N 1
ATOM 1395 C CA . LEU A 1 183 ? 42.056 -10.127 -3.030 1.00 77.69 183 LEU A CA 1
ATOM 1396 C C . LEU A 1 183 ? 41.977 -10.893 -4.349 1.00 77.69 183 LEU A C 1
ATOM 1398 O O . LEU A 1 183 ? 42.662 -10.561 -5.311 1.00 77.69 183 LEU A O 1
ATOM 1402 N N . LYS A 1 184 ? 41.133 -11.923 -4.407 1.00 79.00 184 LYS A N 1
ATOM 1403 C CA . LYS A 1 184 ? 40.871 -12.653 -5.653 1.00 79.00 184 LYS A CA 1
ATOM 1404 C C . LYS A 1 184 ? 39.772 -11.959 -6.455 1.00 79.00 184 LYS A C 1
ATOM 1406 O O . LYS A 1 184 ? 38.848 -11.388 -5.879 1.00 79.00 184 LYS A O 1
ATOM 1411 N N . GLN A 1 185 ? 39.833 -12.060 -7.781 1.00 79.81 185 GLN A N 1
ATOM 1412 C CA . GLN A 1 185 ? 38.738 -11.620 -8.646 1.00 79.81 185 GLN A CA 1
ATOM 1413 C C . GLN A 1 185 ? 37.420 -12.306 -8.243 1.00 79.81 185 GLN A C 1
ATOM 1415 O O . GLN A 1 185 ? 37.400 -13.491 -7.909 1.00 79.81 185 GLN A O 1
ATOM 1420 N N . GLY A 1 186 ? 36.323 -11.550 -8.213 1.00 70.56 186 GLY A N 1
ATOM 1421 C CA . GLY A 1 186 ? 35.004 -12.003 -7.768 1.00 70.56 186 GLY A CA 1
ATOM 1422 C C . GLY A 1 186 ? 34.807 -12.032 -6.247 1.00 70.56 186 GLY A C 1
ATOM 1423 O O . GLY A 1 186 ? 33.668 -12.156 -5.788 1.00 70.56 186 GLY A O 1
ATOM 1424 N N . GLN A 1 187 ? 35.869 -11.878 -5.447 1.00 75.12 187 GLN A N 1
ATOM 1425 C CA . GLN A 1 187 ? 35.788 -11.899 -3.988 1.00 75.12 187 GLN A CA 1
ATOM 1426 C C . GLN A 1 187 ? 35.116 -10.628 -3.457 1.00 75.12 187 GLN A C 1
ATOM 1428 O O . GLN A 1 187 ? 35.460 -9.511 -3.841 1.00 75.12 187 GLN A O 1
ATOM 1433 N N . THR A 1 188 ? 34.165 -10.799 -2.536 1.00 77.06 188 THR A N 1
ATOM 1434 C CA . THR A 1 188 ? 33.571 -9.686 -1.786 1.00 77.06 188 THR A CA 1
ATOM 1435 C C . THR A 1 188 ? 34.262 -9.549 -0.436 1.00 77.06 188 THR A C 1
ATOM 1437 O O . THR A 1 188 ? 34.388 -10.533 0.293 1.00 77.06 188 THR A O 1
ATOM 1440 N N . ALA A 1 189 ? 34.686 -8.338 -0.089 1.00 77.94 189 ALA A N 1
ATOM 1441 C CA . ALA A 1 189 ? 35.345 -8.039 1.175 1.00 77.94 189 ALA A CA 1
ATOM 1442 C C . ALA A 1 189 ? 34.831 -6.727 1.778 1.00 77.94 189 ALA A C 1
ATOM 1444 O O . ALA A 1 189 ? 34.293 -5.861 1.084 1.00 77.94 189 ALA A O 1
ATOM 1445 N N . VAL A 1 190 ? 34.996 -6.600 3.093 1.00 80.50 190 VAL A N 1
ATOM 1446 C CA . VAL A 1 190 ? 34.797 -5.344 3.813 1.00 80.50 190 VAL A CA 1
ATOM 1447 C C . VAL A 1 190 ? 36.133 -4.611 3.834 1.00 80.50 190 VAL A C 1
ATOM 1449 O O . VAL A 1 190 ? 37.141 -5.143 4.308 1.00 80.50 190 VAL A O 1
ATOM 1452 N N . LEU A 1 191 ? 36.139 -3.417 3.255 1.00 80.62 191 LEU A N 1
ATOM 1453 C CA . LEU A 1 191 ? 37.319 -2.598 3.046 1.00 80.62 191 LEU A CA 1
ATOM 1454 C C . LEU A 1 191 ? 37.167 -1.280 3.795 1.00 80.62 191 LEU A C 1
ATOM 1456 O O . LEU A 1 191 ? 36.119 -0.642 3.726 1.00 80.62 191 LEU A O 1
ATOM 1460 N N . GLN A 1 192 ? 38.216 -0.863 4.490 1.00 75.81 192 GLN A N 1
ATOM 1461 C CA . GLN A 1 192 ? 38.300 0.452 5.099 1.00 75.81 192 GLN A CA 1
ATOM 1462 C C . GLN A 1 192 ? 39.057 1.399 4.171 1.00 75.81 192 GLN A C 1
ATOM 1464 O O . GLN A 1 192 ? 40.160 1.088 3.717 1.00 75.81 192 GLN A O 1
ATOM 1469 N N . VAL A 1 193 ? 38.455 2.555 3.912 1.00 77.94 193 VAL A N 1
ATOM 1470 C CA . VAL A 1 193 ? 39.031 3.635 3.115 1.00 77.94 193 VAL A CA 1
ATOM 1471 C C . VAL A 1 193 ? 40.175 4.267 3.895 1.00 77.94 193 VAL A C 1
ATOM 1473 O O . VAL A 1 193 ? 39.958 4.807 4.977 1.00 77.94 193 VAL A O 1
ATOM 1476 N N . GLN A 1 194 ? 41.392 4.191 3.369 1.00 75.25 194 GLN A N 1
ATOM 1477 C CA . GLN A 1 194 ? 42.538 4.923 3.900 1.00 75.25 194 GLN A CA 1
ATOM 1478 C C . GLN A 1 194 ? 42.602 6.313 3.256 1.00 75.25 194 GLN A C 1
ATOM 1480 O O . GLN A 1 194 ? 42.012 6.552 2.200 1.00 75.25 194 GLN A O 1
ATOM 1485 N N . SER A 1 195 ? 43.278 7.252 3.920 1.00 58.34 195 SER A N 1
ATOM 1486 C CA . SER A 1 195 ? 43.529 8.585 3.366 1.00 58.34 195 SER A CA 1
ATOM 1487 C C . SER A 1 195 ? 44.225 8.493 2.007 1.00 58.34 195 SER A C 1
ATOM 1489 O O . SER A 1 195 ? 45.067 7.623 1.796 1.00 58.34 195 SER A O 1
ATOM 1491 N N . GLU A 1 196 ? 43.876 9.405 1.106 1.00 63.47 196 GLU A N 1
ATOM 1492 C CA . GLU A 1 196 ? 44.442 9.499 -0.237 1.00 63.47 196 GLU A CA 1
ATOM 1493 C C . GLU A 1 196 ? 45.971 9.654 -0.177 1.00 63.47 196 GLU A C 1
ATOM 1495 O O . GLU A 1 196 ? 46.497 10.504 0.545 1.00 63.47 196 GLU A O 1
ATOM 1500 N N . THR A 1 197 ? 46.702 8.794 -0.889 1.00 53.03 197 THR A N 1
ATOM 1501 C CA . THR A 1 197 ? 48.160 8.935 -1.043 1.00 53.03 197 THR A CA 1
ATOM 1502 C C . THR A 1 197 ? 48.499 10.080 -1.999 1.00 53.03 197 THR A C 1
ATOM 1504 O O . THR A 1 197 ? 47.670 10.454 -2.822 1.00 53.03 197 THR A O 1
ATOM 1507 N N . ALA A 1 198 ? 49.733 10.600 -1.931 1.00 42.75 198 ALA A N 1
ATOM 1508 C CA . ALA A 1 198 ? 50.221 11.749 -2.711 1.00 42.75 198 ALA A CA 1
ATOM 1509 C C . ALA A 1 198 ? 50.014 11.657 -4.245 1.00 42.75 198 ALA A C 1
ATOM 1511 O O . ALA A 1 198 ? 50.061 12.681 -4.918 1.00 42.75 198 ALA A O 1
ATOM 1512 N N . ASP A 1 199 ? 49.725 10.462 -4.773 1.00 45.69 199 ASP A N 1
ATOM 1513 C CA . ASP A 1 199 ? 49.408 10.195 -6.183 1.00 45.69 199 ASP A CA 1
ATOM 15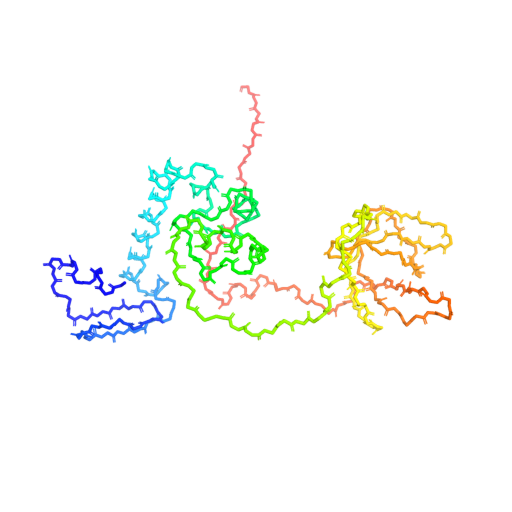14 C C . ASP A 1 199 ? 47.901 10.288 -6.534 1.00 45.69 199 ASP A C 1
ATOM 1516 O O . ASP A 1 199 ? 47.500 9.894 -7.629 1.00 45.69 199 ASP A O 1
ATOM 1520 N N . GLY A 1 200 ? 47.037 10.755 -5.622 1.00 52.53 200 GLY A N 1
ATOM 1521 C CA . GLY A 1 200 ? 45.595 10.942 -5.874 1.00 52.53 200 GLY A CA 1
ATOM 1522 C C . GLY A 1 200 ? 44.788 9.640 -6.003 1.00 52.53 200 GLY A C 1
ATOM 1523 O O . GLY A 1 200 ? 43.703 9.612 -6.582 1.00 52.53 200 GLY A O 1
ATOM 1524 N N . LYS A 1 201 ? 45.343 8.517 -5.527 1.00 58.97 201 LYS A N 1
ATOM 1525 C CA . LYS A 1 201 ? 44.711 7.190 -5.590 1.00 58.97 201 LYS A CA 1
ATOM 1526 C C . LYS A 1 201 ? 44.157 6.781 -4.226 1.00 58.97 201 LYS A C 1
ATOM 1528 O O . LYS A 1 201 ? 44.852 6.852 -3.211 1.00 58.97 201 LYS A O 1
ATOM 1533 N N . LEU A 1 202 ? 42.909 6.306 -4.221 1.00 67.75 202 LEU A N 1
ATOM 1534 C CA . LEU A 1 202 ? 42.247 5.715 -3.055 1.00 67.75 202 LEU A CA 1
ATOM 1535 C C . LEU A 1 202 ? 42.912 4.383 -2.681 1.00 67.75 202 LEU A C 1
ATOM 1537 O O . LEU A 1 202 ? 43.026 3.477 -3.511 1.00 67.75 202 LEU A O 1
ATOM 1541 N N . VAL A 1 203 ? 43.313 4.257 -1.415 1.00 72.44 203 VAL A N 1
ATOM 1542 C CA . VAL A 1 203 ? 43.906 3.039 -0.846 1.00 72.44 203 VAL A CA 1
ATOM 1543 C C . VAL A 1 203 ? 42.889 2.374 0.075 1.00 72.44 203 VAL A C 1
ATOM 1545 O O . VAL A 1 203 ? 42.276 3.029 0.918 1.00 72.44 203 VAL A O 1
ATOM 1548 N N . LEU A 1 204 ? 42.686 1.067 -0.087 1.00 75.50 204 LEU A N 1
ATOM 1549 C CA . LEU A 1 204 ? 41.715 0.299 0.685 1.00 75.50 204 LEU A CA 1
ATOM 1550 C C . LEU A 1 204 ? 42.390 -0.837 1.454 1.00 75.50 204 LEU A C 1
ATOM 1552 O O . LEU A 1 204 ? 43.090 -1.678 0.880 1.00 75.50 204 LEU A O 1
ATOM 1556 N N . LYS A 1 205 ? 42.110 -0.899 2.757 1.00 77.88 205 LYS A N 1
ATOM 1557 C CA . LYS A 1 205 ? 42.613 -1.936 3.661 1.00 77.88 205 LYS A CA 1
ATOM 1558 C C . LYS A 1 205 ? 41.528 -2.951 3.979 1.00 77.88 205 LYS A C 1
ATOM 1560 O O . LYS A 1 205 ? 40.422 -2.577 4.365 1.00 77.88 205 LYS A O 1
ATOM 1565 N N . ARG A 1 206 ? 41.832 -4.244 3.860 1.00 76.31 206 ARG A N 1
ATOM 1566 C CA . ARG A 1 206 ? 40.902 -5.299 4.280 1.00 76.31 206 ARG A CA 1
ATOM 1567 C C . ARG A 1 206 ? 40.752 -5.280 5.797 1.00 76.31 206 ARG A C 1
ATOM 1569 O O . ARG A 1 206 ? 41.743 -5.371 6.517 1.00 76.31 206 ARG A O 1
ATOM 1576 N N . GLN A 1 207 ? 39.512 -5.239 6.268 1.00 69.12 207 GLN A N 1
ATOM 1577 C CA . GLN A 1 207 ? 39.213 -5.486 7.670 1.00 69.12 207 GLN A CA 1
ATOM 1578 C C . GLN A 1 207 ? 38.889 -6.975 7.841 1.00 69.12 207 GLN A C 1
ATOM 1580 O O . GLN A 1 207 ? 38.016 -7.518 7.157 1.00 69.12 207 GLN A O 1
ATOM 1585 N N . GLU A 1 208 ? 39.621 -7.666 8.715 1.00 55.94 208 GLU A N 1
ATOM 1586 C CA . GLU A 1 208 ? 39.195 -8.987 9.182 1.00 55.94 208 GLU A CA 1
ATOM 1587 C C . GLU A 1 208 ? 37.895 -8.847 9.987 1.00 55.94 208 GLU A C 1
ATOM 1589 O O . GLU A 1 208 ? 37.670 -7.785 10.573 1.00 55.94 208 GLU A O 1
ATOM 1594 N N . PRO A 1 209 ? 37.018 -9.866 10.021 1.00 46.44 209 PRO A N 1
ATOM 1595 C CA . PRO A 1 209 ? 35.809 -9.830 10.835 1.00 46.44 209 PRO A CA 1
ATOM 1596 C C . PRO A 1 209 ? 36.174 -9.810 12.330 1.00 46.44 209 PRO A C 1
ATOM 1598 O O . PRO A 1 209 ? 36.172 -10.828 13.016 1.00 46.44 209 PRO A O 1
ATOM 1601 N N . GLY A 1 210 ? 36.511 -8.630 12.842 1.00 41.34 210 GLY A N 1
ATOM 1602 C CA . GLY A 1 210 ? 36.561 -8.335 14.262 1.00 41.34 210 GLY A CA 1
ATOM 1603 C C . GLY A 1 210 ? 35.135 -8.261 14.795 1.00 41.34 210 GLY A C 1
ATOM 1604 O O . GLY A 1 210 ? 34.266 -7.656 14.170 1.00 41.34 210 GLY A O 1
ATOM 1605 N N . LYS A 1 211 ? 34.891 -8.906 15.938 1.00 43.34 211 LYS A N 1
ATOM 1606 C CA . LYS A 1 211 ? 33.628 -8.875 16.687 1.00 43.34 211 LYS A CA 1
ATOM 1607 C C . LYS A 1 211 ? 33.155 -7.434 16.938 1.00 43.34 211 LYS A C 1
ATOM 1609 O O . LYS A 1 211 ? 33.477 -6.886 17.979 1.00 43.34 211 LYS A O 1
ATOM 1614 N N . THR A 1 212 ? 32.364 -6.858 16.040 1.00 40.88 212 THR A N 1
ATOM 1615 C CA . THR A 1 212 ? 31.435 -5.743 16.312 1.00 40.88 212 THR A CA 1
ATOM 1616 C C . THR A 1 212 ? 30.499 -5.550 15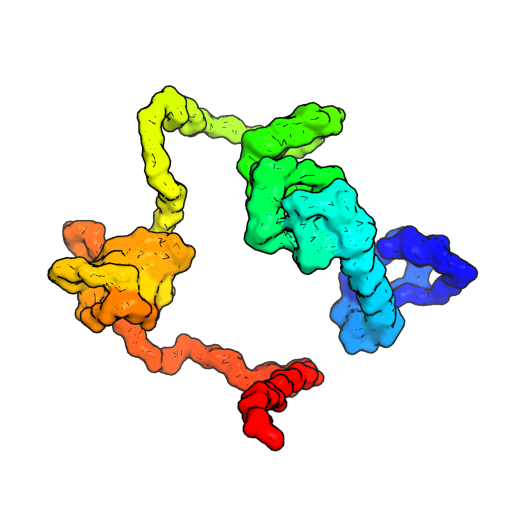.120 1.00 40.88 212 THR A C 1
ATOM 1618 O O . THR A 1 212 ? 30.541 -4.568 14.390 1.00 40.88 212 THR A O 1
ATOM 1621 N N . ALA A 1 213 ? 29.625 -6.527 14.935 1.00 34.44 213 ALA A N 1
ATOM 1622 C CA . ALA A 1 213 ? 28.245 -6.322 14.520 1.00 34.44 213 ALA A CA 1
ATOM 1623 C C . ALA A 1 213 ? 27.548 -7.630 14.874 1.00 34.44 213 ALA A C 1
ATOM 1625 O O . ALA A 1 213 ? 27.669 -8.619 14.156 1.00 34.44 213 ALA A O 1
ATOM 1626 N N . SER A 1 214 ? 26.924 -7.677 16.049 1.00 34.94 214 SER A N 1
ATOM 1627 C CA . SER A 1 214 ? 25.977 -8.739 16.352 1.00 34.94 214 SER A CA 1
ATOM 1628 C C . SER A 1 214 ? 24.923 -8.723 15.250 1.00 34.94 214 SER A C 1
ATOM 1630 O O . SER A 1 214 ? 24.147 -7.770 15.144 1.00 34.94 214 SER A O 1
ATOM 1632 N N . GLU A 1 215 ? 24.915 -9.761 14.420 1.00 35.91 215 GLU A N 1
ATOM 1633 C CA . GLU A 1 215 ? 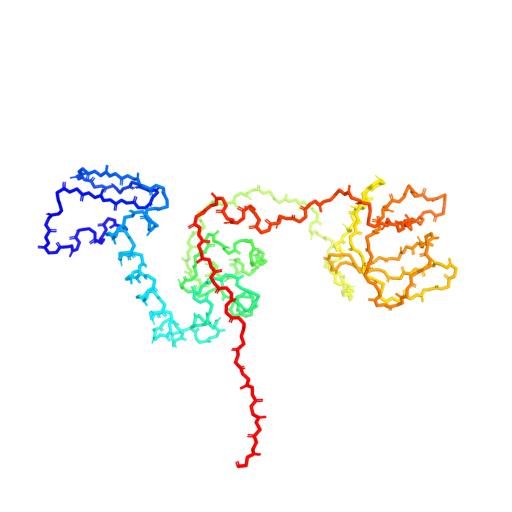23.692 -10.171 13.744 1.00 35.91 215 GLU A CA 1
ATOM 1634 C C . GLU A 1 215 ? 22.605 -10.279 14.825 1.00 35.91 215 GLU A C 1
ATOM 1636 O O . GLU A 1 215 ? 22.908 -10.748 15.929 1.00 35.91 215 GLU A O 1
ATOM 1641 N N . PRO A 1 216 ? 21.372 -9.804 14.587 1.00 35.97 216 PRO A N 1
ATOM 1642 C CA . PRO A 1 216 ? 20.303 -10.034 15.539 1.00 35.97 216 PRO A CA 1
ATOM 1643 C C . PRO A 1 216 ? 20.090 -11.547 15.613 1.00 35.97 216 PRO A C 1
ATOM 1645 O O . PRO A 1 216 ? 19.559 -12.159 14.688 1.00 35.97 216 PRO A O 1
ATOM 1648 N N . THR A 1 217 ? 20.585 -12.148 16.693 1.00 46.44 217 THR A N 1
ATOM 1649 C CA . THR A 1 217 ? 20.438 -13.567 16.990 1.00 46.44 217 THR A CA 1
ATOM 1650 C C . THR A 1 217 ? 18.967 -13.898 17.205 1.00 46.44 217 THR A C 1
ATOM 1652 O O . THR A 1 217 ? 18.175 -13.065 17.653 1.00 46.44 217 THR A O 1
ATOM 1655 N N . ASP A 1 218 ? 18.611 -15.152 16.933 1.00 39.31 218 ASP A N 1
ATOM 1656 C CA . ASP A 1 218 ? 17.266 -15.728 17.072 1.00 39.31 218 ASP A CA 1
ATOM 1657 C C . ASP A 1 218 ? 16.596 -15.516 18.450 1.00 39.31 218 ASP A C 1
ATOM 1659 O O . ASP A 1 218 ? 15.384 -15.691 18.594 1.00 39.31 218 ASP A O 1
ATOM 1663 N N . GLU A 1 219 ? 17.340 -15.082 19.470 1.00 38.38 219 GLU A N 1
ATOM 1664 C CA . GLU A 1 219 ? 16.799 -14.675 20.773 1.00 38.38 219 GLU A CA 1
ATOM 1665 C C . GLU A 1 219 ? 16.028 -13.346 20.735 1.00 38.38 219 GLU A C 1
ATOM 1667 O O . GLU A 1 219 ? 15.032 -13.209 21.447 1.00 38.38 219 GLU A O 1
ATOM 1672 N N . VAL A 1 220 ? 16.405 -12.403 19.863 1.00 41.19 220 VAL A N 1
ATOM 1673 C CA . VAL A 1 220 ? 15.684 -11.126 19.674 1.00 41.19 220 VAL A CA 1
ATOM 1674 C C . VAL A 1 220 ? 14.320 -11.359 19.014 1.00 41.19 220 VAL A C 1
ATOM 1676 O O . VAL A 1 220 ? 13.353 -10.660 19.303 1.00 41.19 220 VAL A O 1
ATOM 1679 N N . TRP A 1 221 ? 14.203 -12.396 18.180 1.00 39.34 221 TRP A N 1
ATOM 1680 C CA . TRP A 1 221 ? 12.936 -12.790 17.559 1.00 39.34 221 TRP A CA 1
ATOM 1681 C C . TRP A 1 221 ? 12.003 -13.524 18.535 1.00 39.34 221 TRP A C 1
ATOM 1683 O O . TRP A 1 221 ? 10.781 -13.409 18.429 1.00 39.34 221 TRP A O 1
ATOM 1693 N N . LYS A 1 222 ? 12.554 -14.225 19.537 1.00 39.22 222 LYS A N 1
ATOM 1694 C CA . LYS A 1 222 ? 11.773 -14.909 20.584 1.00 39.22 222 LYS A CA 1
ATOM 1695 C C . LYS A 1 222 ? 11.140 -13.961 21.605 1.00 39.22 222 LYS A C 1
ATOM 1697 O O . LYS A 1 222 ? 10.064 -14.280 22.109 1.00 39.22 222 LYS A O 1
ATOM 1702 N N . SER A 1 223 ? 11.754 -12.815 21.902 1.00 39.47 223 SER A N 1
ATOM 1703 C CA . SER A 1 223 ? 11.216 -11.846 22.874 1.00 39.47 223 SER A CA 1
ATOM 1704 C C . SER A 1 223 ? 10.027 -11.028 22.347 1.00 39.47 223 SER A C 1
ATOM 1706 O O . SER A 1 223 ? 9.319 -10.410 23.139 1.00 39.47 223 SER A O 1
ATOM 1708 N N . LEU A 1 224 ? 9.757 -11.075 21.036 1.00 39.53 224 LEU A N 1
ATOM 1709 C CA . LEU A 1 224 ? 8.659 -10.363 20.368 1.00 39.53 224 LEU A CA 1
ATOM 1710 C C . LEU A 1 224 ? 7.417 -11.231 20.078 1.00 39.53 224 LEU A C 1
ATOM 1712 O O . LEU A 1 224 ? 6.508 -10.792 19.381 1.00 39.53 224 LEU A O 1
ATOM 1716 N N . GLY A 1 225 ? 7.341 -12.457 20.610 1.00 34.62 225 GLY A N 1
ATOM 1717 C CA . GLY A 1 225 ? 6.102 -13.254 20.640 1.00 34.62 225 GLY A CA 1
ATOM 1718 C C . GLY A 1 225 ? 5.535 -13.720 19.288 1.00 34.62 225 GLY A C 1
ATOM 1719 O O . GLY A 1 225 ? 4.474 -14.341 19.261 1.00 34.62 225 GLY A O 1
ATOM 1720 N N . LEU A 1 226 ? 6.221 -13.483 18.168 1.00 36.28 226 LEU A N 1
ATOM 1721 C CA . LEU A 1 226 ? 5.749 -13.842 16.829 1.00 36.28 226 LEU A CA 1
ATOM 1722 C C . LEU A 1 226 ? 6.452 -15.110 16.328 1.00 36.28 226 LEU A C 1
ATOM 1724 O O . LEU A 1 226 ? 7.617 -15.095 15.938 1.00 36.28 226 LEU A O 1
ATOM 1728 N N . LYS A 1 227 ? 5.728 -16.235 16.325 1.00 33.28 227 LYS A N 1
ATOM 1729 C CA . LYS A 1 227 ? 6.189 -17.492 15.718 1.00 33.28 227 LYS A CA 1
ATOM 1730 C C . LYS A 1 227 ? 6.027 -17.424 14.197 1.00 33.28 227 LYS A C 1
ATOM 1732 O O . LYS A 1 227 ? 4.952 -17.724 13.687 1.00 33.28 227 LYS A O 1
ATOM 1737 N N . PHE A 1 228 ? 7.093 -17.113 13.466 1.00 35.88 228 PHE A N 1
ATOM 1738 C CA . PHE A 1 228 ? 7.173 -17.440 12.040 1.00 35.88 228 PHE A CA 1
ATOM 1739 C C . PHE A 1 228 ? 7.938 -18.754 11.876 1.00 35.88 228 PHE A C 1
ATOM 1741 O O . PHE A 1 228 ? 9.156 -18.814 12.019 1.00 35.88 228 PHE A O 1
ATOM 1748 N N . GLY A 1 229 ? 7.197 -19.834 11.630 1.00 32.53 229 GLY A N 1
ATOM 1749 C CA . GLY A 1 229 ? 7.769 -21.133 11.302 1.00 32.53 229 GLY A CA 1
ATOM 1750 C C . GLY A 1 229 ? 8.365 -21.109 9.899 1.00 32.53 229 GLY A C 1
ATOM 1751 O O . GLY A 1 229 ? 7.631 -21.105 8.914 1.00 32.53 229 GLY A O 1
ATOM 1752 N N . VAL A 1 230 ? 9.693 -21.128 9.804 1.00 34.53 230 VAL A N 1
ATOM 1753 C CA . VAL A 1 230 ? 10.394 -21.488 8.568 1.00 34.53 230 VAL A CA 1
ATOM 1754 C C . VAL A 1 230 ? 10.396 -23.014 8.480 1.00 34.53 230 VAL A C 1
ATOM 1756 O O . VAL A 1 230 ? 11.265 -23.691 9.023 1.00 34.53 230 VAL A O 1
ATOM 1759 N N . GLY A 1 231 ? 9.366 -23.564 7.838 1.00 30.28 231 GLY A N 1
ATOM 1760 C CA . GLY A 1 231 ? 9.302 -24.972 7.459 1.00 30.28 231 GLY A CA 1
ATOM 1761 C C . GLY A 1 231 ? 10.108 -25.209 6.187 1.00 30.28 231 GLY A C 1
ATOM 1762 O O . GLY A 1 231 ? 9.588 -25.080 5.085 1.00 30.28 231 GLY A O 1
ATOM 1763 N N . GLY A 1 232 ? 11.388 -25.541 6.341 1.00 30.20 232 GLY A N 1
ATOM 1764 C CA . GLY A 1 232 ? 12.182 -26.145 5.280 1.00 30.20 232 GLY A CA 1
ATOM 1765 C C . GLY A 1 232 ? 12.118 -27.666 5.382 1.00 30.20 232 GLY A C 1
ATOM 1766 O O . GLY A 1 232 ? 12.613 -28.214 6.364 1.00 30.20 232 GLY A O 1
ATOM 1767 N N . LYS A 1 233 ? 11.534 -28.308 4.363 1.00 33.53 233 LYS A N 1
ATOM 1768 C CA . LYS A 1 233 ? 11.918 -29.587 3.726 1.00 33.53 233 LYS A CA 1
ATOM 1769 C C . LYS A 1 233 ? 10.672 -30.280 3.182 1.00 33.53 233 LYS A C 1
ATOM 1771 O O . LYS A 1 233 ? 9.915 -30.862 3.945 1.00 33.53 233 LYS A O 1
ATOM 1776 N N . GLU A 1 234 ? 10.555 -30.335 1.862 1.00 32.06 234 GLU A N 1
ATOM 1777 C CA . GLU A 1 234 ? 9.980 -31.518 1.233 1.00 32.06 234 GLU A CA 1
ATOM 1778 C C . GLU A 1 234 ? 10.728 -31.828 -0.061 1.00 32.06 234 GLU A C 1
ATOM 1780 O O . GLU A 1 234 ? 11.142 -30.945 -0.812 1.00 32.06 234 GLU A O 1
ATOM 1785 N N . GLN A 1 235 ? 11.035 -33.110 -0.185 1.00 33.75 235 GLN A N 1
ATOM 1786 C CA . GLN A 1 235 ? 11.981 -33.716 -1.100 1.00 33.75 235 GLN A CA 1
ATOM 1787 C C . GLN A 1 235 ? 11.380 -33.817 -2.501 1.00 33.75 235 GLN A C 1
ATOM 1789 O O . GLN A 1 235 ? 10.237 -34.232 -2.669 1.00 33.75 235 GLN A O 1
ATOM 1794 N N . ALA A 1 236 ? 12.189 -33.516 -3.515 1.00 32.16 236 ALA A N 1
ATOM 1795 C CA . ALA A 1 236 ? 11.928 -33.949 -4.877 1.00 32.16 236 ALA A CA 1
ATOM 1796 C C . ALA A 1 236 ? 12.548 -35.341 -5.097 1.00 32.16 236 ALA A C 1
ATOM 1798 O O . ALA A 1 236 ? 13.765 -35.488 -5.027 1.00 32.16 236 ALA A O 1
ATOM 1799 N N . GLY A 1 237 ? 11.682 -36.320 -5.371 1.00 28.47 237 GLY A N 1
ATOM 1800 C CA . GLY A 1 237 ? 11.853 -37.368 -6.384 1.00 28.47 237 GLY A CA 1
ATOM 1801 C C . GLY A 1 237 ? 12.950 -38.424 -6.210 1.00 28.47 237 GLY A C 1
ATOM 1802 O O . GLY A 1 237 ? 14.117 -38.165 -6.482 1.00 28.47 237 GLY A O 1
ATOM 1803 N N . GLN A 1 238 ? 12.529 -39.674 -5.998 1.00 32.34 238 GLN A N 1
ATOM 1804 C CA . GLN A 1 238 ? 13.105 -40.812 -6.715 1.00 32.34 238 GLN A CA 1
ATOM 1805 C C . GLN A 1 238 ? 11.989 -41.704 -7.259 1.00 32.34 238 GLN A C 1
ATOM 1807 O O . GLN A 1 238 ? 11.018 -42.013 -6.575 1.00 32.34 238 GLN A O 1
ATOM 1812 N N . ALA A 1 239 ? 12.154 -42.032 -8.536 1.00 32.81 239 ALA A N 1
ATOM 1813 C CA . ALA A 1 239 ? 11.379 -42.976 -9.310 1.00 32.81 239 ALA A CA 1
ATOM 1814 C C . ALA A 1 239 ? 11.656 -44.412 -8.850 1.00 32.81 239 ALA A C 1
ATOM 1816 O O . ALA A 1 239 ? 12.823 -44.789 -8.735 1.00 32.81 239 ALA A O 1
ATOM 1817 N N . LEU A 1 240 ? 10.589 -45.184 -8.636 1.00 32.28 240 LEU A N 1
ATOM 1818 C CA . LEU A 1 240 ? 10.257 -46.467 -9.280 1.00 32.28 240 LEU A CA 1
ATOM 1819 C C . LEU A 1 240 ? 9.043 -47.085 -8.579 1.00 32.28 240 LEU A C 1
ATOM 1821 O O . LEU A 1 240 ? 9.034 -47.102 -7.329 1.00 32.28 240 LEU A O 1
#